Protein AF-A0A1Q8L8A5-F1 (afdb_monomer_lite)

Radius of gyration: 31.44 Å; chains: 1; bounding box: 70×56×113 Å

pLDDT: mean 70.6, std 26.81, range [24.94, 96.94]

Structure (mmCIF, N/CA/C/O backbone):
data_AF-A0A1Q8L8A5-F1
#
_entry.id   AF-A0A1Q8L8A5-F1
#
loop_
_atom_site.group_PDB
_atom_site.id
_atom_site.type_symbol
_atom_site.label_atom_id
_atom_site.label_alt_id
_atom_site.label_comp_id
_atom_site.label_asym_id
_atom_site.label_entity_id
_atom_site.label_seq_id
_atom_site.pdbx_PDB_ins_code
_atom_site.Cartn_x
_atom_site.Cartn_y
_atom_site.Cartn_z
_atom_site.occupancy
_atom_site.B_iso_or_equiv
_atom_site.auth_seq_id
_atom_site.auth_comp_id
_atom_site.auth_asym_id
_atom_site.auth_atom_id
_atom_site.pdbx_PDB_model_num
ATOM 1 N N . MET A 1 1 ? 9.555 -0.374 -0.805 1.00 81.19 1 MET A N 1
ATOM 2 C CA . MET A 1 1 ? 9.224 0.364 -2.048 1.00 81.19 1 MET A CA 1
ATOM 3 C C . MET A 1 1 ? 7.736 0.637 -2.065 1.00 81.19 1 MET A C 1
ATOM 5 O O . MET A 1 1 ? 6.995 -0.161 -1.514 1.00 81.19 1 MET A O 1
ATOM 9 N N . ILE A 1 2 ? 7.317 1.757 -2.652 1.00 84.69 2 ILE A N 1
ATOM 10 C CA . ILE A 1 2 ? 5.901 2.087 -2.844 1.00 84.69 2 ILE A CA 1
ATOM 11 C C . ILE A 1 2 ? 5.564 1.854 -4.319 1.00 84.69 2 ILE A C 1
ATOM 13 O O . ILE A 1 2 ? 6.326 2.269 -5.198 1.00 84.69 2 ILE A O 1
ATOM 17 N N . LEU A 1 3 ? 4.446 1.176 -4.574 1.00 87.56 3 LEU A N 1
ATOM 18 C CA . LEU A 1 3 ? 3.880 1.008 -5.910 1.00 87.56 3 LEU A CA 1
ATOM 19 C C . LEU A 1 3 ? 2.740 2.021 -6.099 1.00 87.56 3 LEU A C 1
ATOM 21 O O . LEU A 1 3 ? 1.869 2.100 -5.228 1.00 87.56 3 LEU A O 1
ATOM 25 N N . PRO A 1 4 ? 2.736 2.810 -7.191 1.00 90.06 4 PRO A N 1
ATOM 26 C CA . PRO A 1 4 ? 1.580 3.622 -7.560 1.00 90.06 4 PRO A CA 1
ATOM 27 C C . PRO A 1 4 ? 0.327 2.755 -7.708 1.00 90.06 4 PRO A C 1
ATOM 29 O O . PRO A 1 4 ? 0.417 1.605 -8.131 1.00 90.06 4 PRO A O 1
ATOM 32 N N . VAL A 1 5 ? -0.845 3.319 -7.407 1.00 87.31 5 VAL A N 1
ATOM 33 C CA . VAL A 1 5 ? -2.121 2.581 -7.447 1.00 87.31 5 VAL A CA 1
ATOM 34 C C . VAL A 1 5 ? -2.385 1.968 -8.824 1.00 87.31 5 VAL A C 1
ATOM 36 O O . VAL A 1 5 ? -2.799 0.818 -8.892 1.00 87.31 5 VAL A O 1
ATOM 39 N N . ALA A 1 6 ? -2.095 2.699 -9.906 1.00 88.50 6 ALA A N 1
ATOM 40 C CA . ALA A 1 6 ? -2.267 2.203 -11.273 1.00 88.50 6 ALA A CA 1
ATOM 41 C C . ALA A 1 6 ? -1.410 0.956 -11.553 1.00 88.50 6 ALA A C 1
ATOM 43 O O . ALA A 1 6 ? -1.926 -0.047 -12.025 1.00 88.50 6 ALA A O 1
ATOM 44 N N . VAL A 1 7 ? -0.129 0.987 -11.171 1.00 92.00 7 VAL A N 1
ATOM 45 C CA . VAL A 1 7 ? 0.788 -0.155 -11.322 1.00 92.00 7 VAL A CA 1
ATOM 46 C C . VAL A 1 7 ? 0.318 -1.341 -10.482 1.00 92.00 7 VAL A C 1
ATOM 48 O O . VAL A 1 7 ? 0.311 -2.466 -10.957 1.00 92.00 7 VAL A O 1
ATOM 51 N N . ALA A 1 8 ? -0.106 -1.101 -9.240 1.00 91.00 8 ALA A N 1
ATOM 52 C CA . ALA A 1 8 ? -0.605 -2.166 -8.375 1.00 91.00 8 ALA A CA 1
ATOM 53 C C . ALA A 1 8 ? -1.865 -2.848 -8.940 1.00 91.00 8 ALA A C 1
ATOM 55 O O . ALA A 1 8 ? -1.982 -4.065 -8.832 1.00 91.00 8 ALA A O 1
ATOM 56 N N . ARG A 1 9 ? -2.779 -2.082 -9.552 1.00 88.81 9 ARG A N 1
ATOM 57 C CA . ARG A 1 9 ? -3.959 -2.629 -10.241 1.00 88.81 9 ARG A CA 1
ATOM 58 C C . ARG A 1 9 ? -3.578 -3.428 -11.478 1.00 88.81 9 ARG A C 1
ATOM 60 O O . ARG A 1 9 ? -3.995 -4.570 -11.569 1.00 88.81 9 ARG A O 1
ATOM 67 N N . GLY A 1 10 ? -2.696 -2.893 -12.324 1.00 90.69 10 GLY A N 1
ATOM 68 C CA . GLY A 1 10 ? -2.198 -3.626 -13.488 1.00 90.69 10 GLY A CA 1
ATOM 69 C C . GLY A 1 10 ? -1.531 -4.952 -13.109 1.00 90.69 10 GLY A C 1
ATOM 70 O O . GLY A 1 10 ? -1.696 -5.942 -13.807 1.00 90.69 10 GLY A O 1
ATOM 71 N N . VAL A 1 11 ? -0.842 -5.023 -11.962 1.00 94.19 11 VAL A N 1
ATOM 72 C CA . VAL A 1 11 ? -0.298 -6.298 -11.455 1.00 94.19 11 VAL A CA 1
ATOM 73 C C . VAL A 1 11 ? -1.403 -7.265 -11.027 1.00 94.19 11 VAL A C 1
ATOM 75 O O . VAL A 1 11 ? -1.284 -8.461 -11.273 1.00 94.19 11 VAL A O 1
ATOM 78 N N . ALA A 1 12 ? -2.465 -6.771 -10.388 1.00 88.81 12 ALA A N 1
ATOM 79 C CA . ALA A 1 12 ? -3.613 -7.590 -9.996 1.00 88.81 12 ALA A CA 1
ATOM 80 C C . ALA A 1 12 ? -4.424 -8.093 -11.205 1.00 88.81 12 ALA A C 1
ATOM 82 O O . ALA A 1 12 ? -4.921 -9.215 -11.181 1.00 88.81 12 ALA A O 1
ATOM 83 N N . GLU A 1 13 ? -4.523 -7.281 -12.258 1.00 89.44 13 GLU A N 1
ATOM 84 C CA . GLU A 1 13 ? -5.197 -7.595 -13.525 1.00 89.44 13 GLU A CA 1
ATOM 85 C C . GLU A 1 13 ? -4.342 -8.499 -14.434 1.00 89.44 13 GLU A C 1
ATOM 87 O O . GLU A 1 13 ? -4.877 -9.191 -15.295 1.00 89.44 13 GLU A O 1
ATOM 92 N N . GLY A 1 14 ? -3.026 -8.552 -14.201 1.00 90.56 14 GLY A N 1
ATOM 93 C CA . GLY A 1 14 ? -2.068 -9.340 -14.984 1.00 90.56 14 GLY A CA 1
ATOM 94 C C . GLY A 1 14 ? -1.437 -8.584 -16.156 1.00 90.56 14 GLY A C 1
ATOM 95 O O . GLY A 1 14 ? -0.574 -9.132 -16.836 1.00 90.56 14 GLY A O 1
ATOM 96 N N . ASP A 1 15 ? -1.811 -7.321 -16.356 1.00 91.31 15 ASP A N 1
ATOM 97 C CA . ASP A 1 15 ? -1.282 -6.447 -17.407 1.00 91.31 15 ASP A CA 1
ATOM 98 C C . ASP A 1 15 ? 0.140 -5.943 -17.111 1.00 91.31 15 ASP A C 1
ATOM 100 O O . ASP A 1 15 ? 0.871 -5.542 -18.017 1.00 91.31 15 ASP A O 1
ATOM 104 N N . VAL A 1 16 ? 0.542 -5.942 -15.835 1.00 95.81 16 VAL A N 1
ATOM 105 C CA . VAL A 1 16 ? 1.863 -5.483 -15.387 1.00 95.81 16 VAL A CA 1
ATOM 106 C C . VAL A 1 16 ? 2.569 -6.583 -14.604 1.00 95.81 16 VAL A C 1
ATOM 108 O O . VAL A 1 16 ? 2.069 -7.055 -13.589 1.00 95.81 16 VAL A O 1
ATOM 111 N N . ASP A 1 17 ? 3.781 -6.945 -15.013 1.00 96.38 17 ASP A N 1
ATOM 112 C CA . ASP A 1 17 ? 4.582 -7.991 -14.361 1.00 96.38 17 ASP A CA 1
ATOM 113 C C . ASP A 1 17 ? 5.949 -7.489 -13.871 1.00 96.38 17 ASP A C 1
ATOM 115 O O . ASP A 1 17 ? 6.696 -8.226 -13.221 1.00 96.38 17 ASP A O 1
ATOM 119 N N . ARG A 1 18 ? 6.316 -6.237 -14.172 1.00 96.88 18 ARG A N 1
ATOM 120 C CA . ARG A 1 18 ? 7.625 -5.683 -13.813 1.00 96.88 18 ARG A CA 1
ATOM 121 C C . ARG A 1 18 ? 7.572 -4.202 -13.490 1.00 96.88 18 ARG A C 1
ATOM 123 O O . ARG A 1 18 ? 6.685 -3.475 -13.905 1.00 96.88 18 ARG A O 1
ATOM 130 N N . VAL A 1 19 ? 8.561 -3.723 -12.746 1.00 96.88 19 VAL A N 1
ATOM 131 C CA . VAL A 1 19 ? 8.814 -2.289 -12.565 1.00 96.88 19 VAL A CA 1
ATOM 132 C C . VAL A 1 19 ? 10.303 -2.002 -12.626 1.00 96.88 19 VAL A C 1
ATOM 134 O O . VAL A 1 19 ? 11.122 -2.823 -12.217 1.00 96.88 19 VAL A O 1
ATOM 137 N N . TYR A 1 20 ? 10.649 -0.798 -13.077 1.00 96.00 20 TYR A N 1
ATOM 138 C CA . TYR A 1 20 ? 12.031 -0.333 -13.131 1.00 96.00 20 TYR A CA 1
ATOM 139 C C . TYR A 1 20 ? 12.291 0.740 -12.075 1.00 96.00 20 TYR A C 1
ATOM 141 O O . TYR A 1 20 ? 11.482 1.658 -11.871 1.00 96.00 20 TYR A O 1
ATOM 149 N N . ARG A 1 21 ? 13.417 0.628 -11.368 1.00 95.06 21 ARG A N 1
ATOM 150 C CA . ARG A 1 21 ? 13.827 1.579 -10.325 1.00 95.06 21 ARG A CA 1
ATOM 151 C C . ARG A 1 21 ? 15.325 1.829 -10.377 1.00 95.06 21 ARG A C 1
ATOM 153 O O . ARG A 1 21 ? 16.098 0.894 -10.493 1.00 95.06 21 ARG A O 1
ATOM 160 N N . ARG A 1 22 ? 15.717 3.091 -10.231 1.00 95.69 22 ARG A N 1
ATOM 161 C CA . ARG A 1 22 ? 17.113 3.518 -10.138 1.00 95.69 22 ARG A CA 1
ATOM 162 C C . ARG A 1 22 ? 17.456 3.795 -8.682 1.00 95.69 22 ARG A C 1
ATOM 164 O O . ARG A 1 22 ? 16.831 4.675 -8.096 1.00 95.69 22 ARG A O 1
ATOM 171 N N . TRP A 1 23 ? 18.401 3.058 -8.103 1.00 94.50 23 TRP A N 1
ATOM 172 C CA . TRP A 1 23 ? 18.810 3.215 -6.701 1.00 94.50 23 TRP A CA 1
ATOM 173 C C . TRP A 1 23 ? 20.289 2.895 -6.524 1.00 94.50 23 TRP A C 1
ATOM 175 O O . TRP A 1 23 ? 20.754 1.906 -7.062 1.00 94.50 23 TRP A O 1
ATOM 185 N N . ALA A 1 24 ? 20.990 3.621 -5.650 1.00 91.50 24 ALA A N 1
ATOM 186 C CA . ALA A 1 24 ? 22.366 3.277 -5.275 1.00 91.50 24 ALA A CA 1
ATOM 187 C C . ALA A 1 24 ? 22.503 1.858 -4.675 1.00 91.50 24 ALA A C 1
ATOM 189 O O . ALA A 1 24 ? 23.521 1.200 -4.853 1.00 91.50 24 ALA A O 1
ATOM 190 N N . ARG A 1 25 ? 21.485 1.381 -3.939 1.00 88.06 25 ARG A N 1
ATOM 191 C CA . ARG A 1 25 ? 21.407 0.011 -3.395 1.00 88.06 25 ARG A CA 1
ATOM 192 C C . ARG A 1 25 ? 19.962 -0.485 -3.349 1.00 88.06 25 ARG A C 1
ATOM 194 O O . ARG A 1 25 ? 19.088 0.212 -2.824 1.00 88.06 25 ARG A O 1
ATOM 201 N N . SER A 1 26 ? 19.716 -1.713 -3.813 1.00 85.94 26 SER A N 1
ATOM 202 C CA . SER A 1 26 ? 18.428 -2.385 -3.602 1.00 85.94 26 SER A CA 1
ATOM 203 C C . SER A 1 26 ? 18.312 -2.883 -2.160 1.00 85.94 26 SER A C 1
ATOM 205 O O . SER A 1 26 ? 19.168 -3.607 -1.663 1.00 85.94 26 SER A O 1
ATOM 207 N N . ARG A 1 27 ? 17.225 -2.501 -1.480 1.00 86.25 27 ARG A N 1
ATOM 208 C CA . ARG A 1 27 ? 16.826 -3.048 -0.166 1.00 86.25 27 ARG A CA 1
ATOM 209 C C . ARG A 1 27 ? 15.714 -4.094 -0.286 1.00 86.25 27 ARG A C 1
ATOM 211 O O . ARG A 1 27 ? 15.068 -4.422 0.703 1.00 86.25 27 ARG A O 1
ATOM 218 N N . ILE A 1 28 ? 15.425 -4.535 -1.506 1.00 87.81 28 ILE A N 1
ATOM 219 C CA . ILE A 1 28 ? 14.322 -5.441 -1.816 1.00 87.81 28 ILE A CA 1
ATOM 220 C C . ILE A 1 28 ? 14.904 -6.795 -2.159 1.00 87.81 28 ILE A C 1
ATOM 222 O O . ILE A 1 28 ? 15.861 -6.882 -2.925 1.00 87.81 28 ILE A O 1
ATOM 226 N N . VAL A 1 29 ? 14.292 -7.828 -1.596 1.00 89.31 29 VAL A N 1
ATOM 227 C CA . VAL A 1 29 ? 14.706 -9.216 -1.765 1.00 89.31 29 VAL A CA 1
ATOM 228 C C . VAL A 1 29 ? 13.614 -9.952 -2.534 1.00 89.31 29 VAL A C 1
AT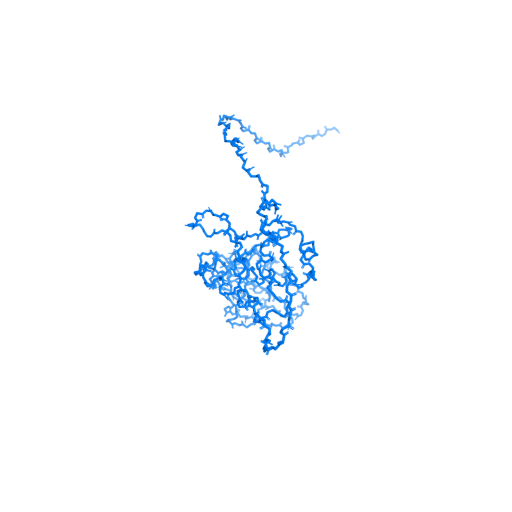OM 230 O O . VAL A 1 29 ? 12.422 -9.708 -2.313 1.00 89.31 29 VAL A O 1
ATOM 233 N N . ALA A 1 30 ? 14.012 -10.838 -3.443 1.00 92.62 30 ALA A N 1
ATOM 234 C CA . ALA A 1 30 ? 13.088 -11.777 -4.069 1.00 92.62 30 ALA A CA 1
ATOM 235 C C . ALA A 1 30 ? 12.380 -12.632 -2.998 1.00 92.62 30 ALA A C 1
ATOM 237 O O . ALA A 1 30 ? 12.948 -12.931 -1.951 1.00 92.62 30 ALA A O 1
ATOM 238 N N . GLY A 1 31 ? 11.115 -12.967 -3.231 1.00 89.81 31 GLY A N 1
ATOM 239 C CA . GLY A 1 31 ? 10.224 -13.620 -2.270 1.00 89.81 31 GLY A CA 1
ATOM 240 C C . GLY A 1 31 ? 9.588 -12.677 -1.241 1.00 89.81 31 GLY A C 1
ATOM 241 O O . GLY A 1 31 ? 8.725 -13.101 -0.476 1.00 89.81 31 GLY A O 1
ATOM 242 N N . SER A 1 32 ? 9.965 -11.393 -1.200 1.00 91.38 32 SER A N 1
ATOM 243 C CA . SER A 1 32 ? 9.301 -10.429 -0.313 1.00 91.38 32 SER A CA 1
ATOM 244 C C . SER A 1 32 ? 7.932 -10.002 -0.849 1.00 91.38 32 SER A C 1
ATOM 246 O O . SER A 1 32 ? 7.726 -9.877 -2.055 1.00 91.38 32 SER A O 1
ATOM 248 N N . THR A 1 33 ? 6.992 -9.724 0.057 1.00 91.62 33 THR A N 1
ATOM 249 C CA . THR A 1 33 ? 5.637 -9.270 -0.290 1.00 91.62 33 THR A CA 1
ATOM 250 C C . THR A 1 33 ? 5.419 -7.802 0.066 1.00 91.62 33 THR A C 1
ATOM 252 O O . THR A 1 33 ? 5.795 -7.352 1.152 1.00 91.62 33 THR A O 1
ATOM 255 N N . LEU A 1 34 ? 4.737 -7.066 -0.808 1.00 89.69 34 LEU A N 1
ATOM 256 C CA . LEU A 1 34 ? 4.278 -5.700 -0.594 1.00 89.69 34 LEU A CA 1
ATOM 257 C C . LEU A 1 34 ? 2.756 -5.672 -0.515 1.00 89.69 34 LEU A C 1
ATOM 259 O O . LEU A 1 34 ? 2.059 -6.197 -1.379 1.00 89.69 34 LEU A O 1
ATOM 263 N N . ARG A 1 35 ? 2.235 -4.987 0.500 1.00 88.44 35 ARG A N 1
ATOM 264 C CA . ARG A 1 35 ? 0.808 -4.667 0.578 1.00 88.44 35 ARG A CA 1
ATOM 265 C C . ARG A 1 35 ? 0.537 -3.397 -0.217 1.00 88.44 35 ARG A C 1
ATOM 267 O O . ARG A 1 35 ? 1.216 -2.388 -0.017 1.00 88.44 35 ARG A O 1
ATOM 274 N N . THR A 1 36 ? -0.451 -3.449 -1.098 1.00 88.06 36 THR A N 1
ATOM 275 C CA . THR A 1 36 ? -0.838 -2.348 -1.985 1.00 88.06 36 THR A CA 1
ATOM 276 C C . THR A 1 36 ? -2.335 -2.068 -1.869 1.00 88.06 36 THR A C 1
ATOM 278 O O . THR A 1 36 ? -3.065 -2.807 -1.216 1.00 88.06 36 THR A O 1
ATOM 281 N N . ALA A 1 37 ? -2.808 -1.001 -2.514 1.00 81.00 37 ALA A N 1
ATOM 282 C CA . ALA A 1 37 ? -4.238 -0.704 -2.581 1.00 81.00 37 ALA A CA 1
ATOM 283 C C . ALA A 1 37 ? -5.045 -1.716 -3.420 1.00 81.00 37 ALA A C 1
ATOM 285 O O . ALA A 1 37 ? -6.266 -1.690 -3.343 1.00 81.00 37 ALA A O 1
ATOM 286 N N . ALA A 1 38 ? -4.382 -2.559 -4.220 1.00 83.75 38 ALA A N 1
ATOM 287 C CA . ALA A 1 38 ? -5.009 -3.561 -5.085 1.00 83.75 38 ALA A CA 1
ATOM 288 C C . ALA A 1 38 ? -4.826 -5.001 -4.569 1.00 83.75 38 ALA A C 1
ATOM 290 O O . ALA A 1 38 ? -5.176 -5.946 -5.261 1.00 83.75 38 ALA A O 1
ATOM 291 N N . GLY A 1 39 ? -4.239 -5.178 -3.380 1.00 87.88 39 GLY A N 1
ATOM 292 C CA . GLY A 1 39 ? -3.945 -6.489 -2.805 1.00 87.88 39 GLY A CA 1
ATOM 293 C C . GLY A 1 39 ? -2.477 -6.688 -2.447 1.00 87.88 39 GLY A C 1
ATOM 294 O O . GLY A 1 39 ? -1.716 -5.725 -2.275 1.00 87.88 39 GLY A O 1
ATOM 295 N N . VAL A 1 40 ? -2.077 -7.949 -2.301 1.00 92.12 40 VAL A N 1
ATOM 296 C CA . VAL A 1 40 ? -0.698 -8.342 -2.006 1.00 92.12 40 VAL A CA 1
ATOM 297 C C . VAL A 1 40 ? 0.039 -8.615 -3.311 1.00 92.12 40 VAL A C 1
ATOM 299 O O . VAL A 1 40 ? -0.403 -9.394 -4.149 1.00 92.12 40 VAL A O 1
ATOM 302 N N . VAL A 1 41 ? 1.197 -7.983 -3.467 1.00 93.50 41 VAL A N 1
ATOM 303 C CA . VAL A 1 41 ? 2.103 -8.187 -4.599 1.00 93.50 41 VAL A CA 1
ATOM 304 C C . VAL A 1 41 ? 3.386 -8.815 -4.083 1.00 93.50 41 VAL A C 1
ATOM 306 O O . VAL A 1 41 ? 3.975 -8.322 -3.124 1.00 93.50 41 VAL A O 1
ATOM 309 N N . GLU A 1 42 ? 3.849 -9.882 -4.715 1.00 94.25 42 GLU A N 1
ATOM 310 C CA . GLU A 1 42 ? 5.127 -10.514 -4.403 1.00 94.25 42 GLU A CA 1
ATOM 311 C C . GLU A 1 42 ? 6.206 -10.080 -5.392 1.00 94.25 42 GLU A C 1
ATOM 313 O O . GLU A 1 42 ? 5.967 -9.975 -6.595 1.00 94.25 42 GLU A O 1
ATOM 318 N N . VAL A 1 43 ? 7.411 -9.852 -4.875 1.00 96.31 43 VAL A N 1
ATOM 319 C CA . VAL A 1 43 ? 8.614 -9.638 -5.676 1.00 96.31 43 VAL A CA 1
ATOM 320 C C . VAL A 1 43 ? 9.193 -10.986 -6.059 1.00 96.31 43 VAL A C 1
ATOM 322 O O . VAL A 1 43 ? 9.733 -11.690 -5.214 1.00 96.31 43 VAL A O 1
ATOM 325 N N . VAL A 1 44 ? 9.132 -11.329 -7.337 1.00 95.62 44 VAL A N 1
ATOM 326 C CA . VAL A 1 44 ? 9.626 -12.612 -7.853 1.00 95.62 44 VAL A CA 1
ATOM 327 C C . VAL A 1 44 ? 11.129 -12.563 -8.110 1.00 95.62 44 VAL A C 1
ATOM 329 O O . VAL A 1 44 ? 11.836 -13.530 -7.848 1.00 95.62 44 VAL A O 1
ATOM 332 N N . ALA A 1 45 ? 11.632 -11.437 -8.616 1.00 94.62 45 ALA A N 1
ATOM 333 C CA . ALA A 1 45 ? 13.049 -11.264 -8.913 1.00 94.62 45 ALA A CA 1
ATOM 334 C C . ALA A 1 45 ? 13.449 -9.790 -8.866 1.00 94.62 45 ALA A C 1
ATOM 336 O O . ALA A 1 45 ? 12.624 -8.904 -9.099 1.00 94.62 45 ALA A O 1
ATOM 337 N N . VAL A 1 46 ? 14.728 -9.545 -8.594 1.00 96.00 46 VAL A N 1
ATOM 338 C CA . VAL A 1 46 ? 15.355 -8.224 -8.654 1.00 96.00 46 VAL A CA 1
ATOM 339 C C . VAL A 1 46 ? 16.676 -8.386 -9.390 1.00 96.00 46 VAL A C 1
ATOM 341 O O . VAL A 1 46 ? 17.547 -9.113 -8.923 1.00 96.00 46 VAL A O 1
ATOM 344 N N . GLU A 1 47 ? 16.809 -7.732 -10.536 1.00 95.50 47 GLU A N 1
ATOM 345 C CA . GLU A 1 47 ? 17.962 -7.869 -11.429 1.00 95.50 47 GLU A CA 1
ATOM 346 C C . GLU A 1 47 ? 18.451 -6.482 -11.825 1.00 95.50 47 GLU A C 1
ATOM 348 O O . GLU A 1 47 ? 17.642 -5.616 -12.151 1.00 95.50 47 GLU A O 1
ATOM 353 N N . GLU A 1 48 ? 19.760 -6.257 -11.798 1.00 95.75 48 GLU A N 1
ATOM 354 C CA . GLU A 1 48 ? 20.344 -5.048 -12.374 1.00 95.75 48 GLU A CA 1
ATOM 355 C C . GLU A 1 48 ? 20.323 -5.147 -13.903 1.00 95.75 48 GLU A C 1
ATOM 357 O O . GLU A 1 48 ? 20.617 -6.200 -14.468 1.00 95.75 48 GLU A O 1
ATOM 362 N N . VAL A 1 49 ? 19.928 -4.067 -14.573 1.00 96.19 49 VAL A N 1
ATOM 363 C CA . VAL A 1 49 ? 19.776 -4.007 -16.028 1.00 96.19 49 VAL A CA 1
ATOM 364 C C . VAL A 1 49 ? 20.323 -2.696 -16.573 1.00 96.19 49 VAL A C 1
ATOM 366 O O . VAL A 1 49 ? 20.239 -1.652 -15.924 1.00 96.19 49 VAL A O 1
ATOM 369 N N . ASP A 1 50 ? 20.817 -2.739 -17.808 1.00 94.75 50 ASP A N 1
ATOM 370 C CA . ASP A 1 50 ? 21.164 -1.534 -18.553 1.00 94.75 50 ASP A CA 1
ATOM 371 C C . ASP A 1 50 ? 19.880 -0.773 -18.955 1.00 94.75 50 ASP A C 1
ATOM 373 O O . ASP A 1 50 ? 19.025 -1.329 -19.655 1.00 94.75 50 ASP A O 1
ATOM 377 N N . PRO A 1 51 ? 19.720 0.507 -18.563 1.00 93.38 51 PRO A N 1
ATOM 378 C CA . PRO A 1 51 ? 18.618 1.359 -19.012 1.00 93.38 51 PRO A CA 1
ATOM 379 C C . PRO A 1 51 ? 18.436 1.434 -20.532 1.00 93.38 51 PRO A C 1
ATOM 381 O O . PRO A 1 51 ? 17.313 1.642 -21.005 1.00 93.38 51 PRO A O 1
ATOM 384 N N . ALA A 1 52 ? 19.520 1.318 -21.303 1.00 93.38 52 ALA A N 1
ATOM 385 C CA . ALA A 1 52 ? 19.476 1.362 -22.760 1.00 93.38 52 ALA A CA 1
ATOM 386 C C . ALA A 1 52 ? 18.821 0.105 -23.353 1.00 93.38 52 ALA A C 1
ATOM 388 O O . ALA A 1 52 ? 18.144 0.204 -24.372 1.00 93.38 52 ALA A O 1
ATOM 389 N N . ALA A 1 53 ? 18.924 -1.038 -22.671 1.00 94.12 53 ALA A N 1
ATOM 390 C CA . ALA A 1 53 ? 18.363 -2.312 -23.116 1.00 94.12 53 ALA A CA 1
ATOM 391 C C . ALA A 1 53 ? 16.847 -2.454 -22.873 1.00 94.12 53 ALA A C 1
ATOM 393 O O . ALA A 1 53 ? 16.244 -3.407 -23.356 1.00 94.12 53 ALA A O 1
ATOM 394 N N . ILE A 1 54 ? 16.219 -1.528 -22.135 1.00 95.81 54 ILE A N 1
ATOM 395 C CA . ILE A 1 54 ? 14.766 -1.540 -21.903 1.00 95.81 54 ILE A CA 1
ATOM 396 C C . ILE A 1 54 ? 14.040 -1.300 -23.230 1.00 95.81 54 ILE A C 1
ATOM 398 O O . ILE A 1 54 ? 14.236 -0.266 -23.872 1.00 95.81 54 ILE A O 1
ATOM 402 N N . THR A 1 55 ? 13.191 -2.246 -23.619 1.00 96.56 55 THR A N 1
ATOM 403 C CA . THR A 1 55 ? 12.387 -2.178 -24.847 1.00 96.56 5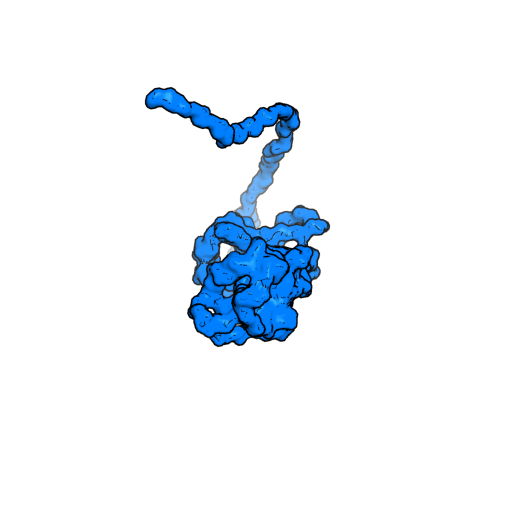5 THR A CA 1
ATOM 404 C C . THR A 1 55 ? 11.019 -1.526 -24.611 1.00 96.56 55 THR A C 1
ATOM 406 O O . THR A 1 55 ? 10.599 -1.306 -23.473 1.00 96.56 55 THR A O 1
ATOM 409 N N . ASP A 1 56 ? 10.286 -1.210 -25.681 1.00 94.94 56 ASP A N 1
ATOM 410 C CA . ASP A 1 56 ? 8.897 -0.747 -25.548 1.00 94.94 56 ASP A CA 1
ATOM 411 C C . ASP A 1 56 ? 7.962 -1.861 -25.051 1.00 94.94 56 ASP A C 1
ATOM 413 O O . ASP A 1 56 ? 6.997 -1.579 -24.344 1.00 94.94 56 ASP A O 1
ATOM 417 N N . ASP A 1 57 ? 8.273 -3.127 -25.341 1.00 94.38 57 ASP A N 1
ATOM 418 C CA . ASP A 1 57 ? 7.557 -4.276 -24.773 1.00 94.38 57 ASP A CA 1
ATOM 419 C C . ASP A 1 57 ? 7.764 -4.380 -23.263 1.00 94.38 57 ASP A C 1
ATOM 421 O O . ASP A 1 57 ? 6.805 -4.550 -22.510 1.00 94.38 57 ASP A O 1
ATOM 425 N N . ASP A 1 58 ? 9.000 -4.188 -22.805 1.00 94.38 58 ASP A N 1
ATOM 426 C CA . ASP A 1 58 ? 9.314 -4.090 -21.381 1.00 94.38 58 ASP A CA 1
ATOM 427 C C . ASP A 1 58 ? 8.580 -2.931 -20.703 1.00 94.38 58 ASP A C 1
ATOM 429 O O . ASP A 1 58 ? 8.129 -3.061 -19.563 1.00 94.38 58 ASP A O 1
ATOM 433 N N . ALA A 1 59 ? 8.470 -1.791 -21.390 1.00 94.44 59 ALA A N 1
ATOM 434 C CA . ALA A 1 59 ? 7.740 -0.642 -20.881 1.00 94.44 59 ALA A CA 1
ATOM 435 C C . ALA A 1 59 ? 6.248 -0.952 -20.740 1.00 94.44 59 ALA A C 1
ATOM 437 O O . ALA A 1 59 ? 5.684 -0.685 -19.679 1.00 94.44 59 ALA A O 1
ATOM 438 N N . ARG A 1 60 ? 5.638 -1.588 -21.749 1.00 93.69 60 ARG A N 1
ATOM 439 C CA . ARG A 1 60 ? 4.237 -2.029 -21.699 1.00 93.69 60 ARG A CA 1
ATOM 440 C C . 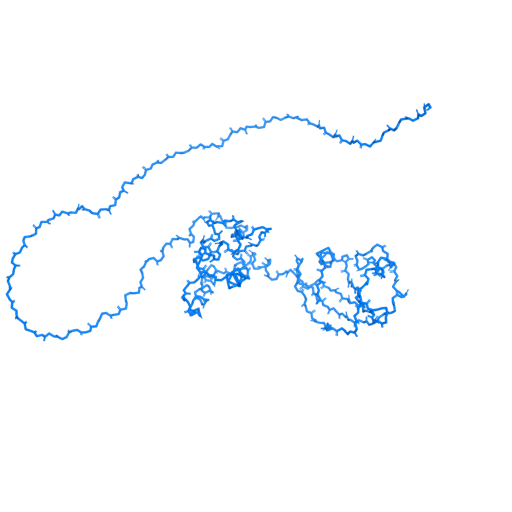ARG A 1 60 ? 3.992 -2.992 -20.545 1.00 93.69 60 ARG A C 1
ATOM 442 O O . ARG A 1 60 ? 3.093 -2.753 -19.745 1.00 93.69 60 ARG A O 1
ATOM 449 N N . ALA A 1 61 ? 4.857 -3.992 -20.387 1.00 92.62 61 ALA A N 1
ATOM 450 C CA . ALA A 1 61 ? 4.815 -4.937 -19.272 1.00 92.62 61 ALA A CA 1
ATOM 451 C C . ALA A 1 61 ? 5.073 -4.278 -17.897 1.00 92.62 61 ALA A C 1
ATOM 453 O O . ALA A 1 61 ? 4.805 -4.874 -16.854 1.00 92.62 61 ALA A O 1
ATOM 454 N N . ALA A 1 62 ? 5.580 -3.038 -17.879 1.00 93.69 62 ALA A N 1
ATOM 455 C CA . ALA A 1 62 ? 5.730 -2.207 -16.688 1.00 93.69 62 ALA A CA 1
ATOM 456 C C . ALA A 1 62 ? 4.598 -1.183 -16.474 1.00 93.69 62 ALA A C 1
ATOM 458 O O . ALA A 1 62 ? 4.661 -0.390 -15.528 1.00 93.69 62 ALA A O 1
ATOM 459 N N . GLY A 1 63 ? 3.575 -1.182 -17.335 1.00 92.94 63 GLY A N 1
ATOM 460 C CA . GLY A 1 63 ? 2.465 -0.228 -17.301 1.00 92.94 63 GLY A CA 1
ATOM 461 C C . GLY A 1 63 ? 2.800 1.149 -17.886 1.00 92.94 63 GLY A C 1
ATOM 462 O O . GLY A 1 63 ? 2.110 2.124 -17.592 1.00 92.94 63 GLY A O 1
ATOM 463 N N . GLU A 1 64 ? 3.859 1.251 -18.690 1.00 92.75 64 GLU A N 1
ATOM 464 C CA . GLU A 1 64 ? 4.292 2.468 -19.380 1.00 92.75 64 GLU A CA 1
ATOM 465 C C . GLU A 1 64 ? 4.133 2.347 -20.901 1.00 92.75 64 GLU A C 1
ATOM 467 O O . GLU A 1 64 ? 4.143 1.265 -21.476 1.00 92.75 64 GLU A O 1
ATOM 472 N N . GLN A 1 65 ? 3.999 3.487 -21.582 1.00 91.25 65 GLN A N 1
ATOM 473 C CA . GLN A 1 65 ? 3.728 3.496 -23.029 1.00 91.25 65 GLN A CA 1
ATOM 474 C C . GLN A 1 65 ? 4.981 3.263 -23.887 1.00 91.25 65 GLN A C 1
ATOM 476 O O . GLN A 1 65 ? 4.852 2.865 -25.040 1.00 91.25 65 GLN A O 1
ATOM 481 N N . SER A 1 66 ? 6.174 3.567 -23.360 1.00 94.81 66 SER A N 1
ATOM 482 C CA . SER A 1 66 ? 7.442 3.412 -24.084 1.00 94.81 66 SER A CA 1
ATOM 483 C C . SER A 1 66 ? 8.658 3.378 -23.158 1.00 94.81 66 SER A C 1
ATOM 485 O O . SER A 1 66 ? 8.628 3.910 -22.040 1.00 94.81 66 SER A O 1
ATOM 487 N N . ALA A 1 67 ? 9.760 2.806 -23.643 1.00 95.19 67 ALA A N 1
ATOM 488 C CA . ALA A 1 67 ? 11.033 2.724 -22.929 1.00 95.19 67 ALA A CA 1
ATOM 489 C C . ALA A 1 67 ? 11.552 4.109 -22.524 1.00 95.19 67 ALA A C 1
ATOM 491 O O . ALA A 1 67 ? 12.066 4.312 -21.422 1.00 95.19 67 ALA A O 1
ATOM 492 N N . ASP A 1 68 ? 11.353 5.108 -23.380 1.00 95.06 68 ASP A N 1
ATOM 493 C CA . ASP A 1 68 ? 11.750 6.479 -23.083 1.00 95.06 68 ASP A CA 1
ATOM 494 C C . ASP A 1 68 ? 10.975 7.094 -21.916 1.00 95.06 68 ASP A C 1
ATOM 496 O O . ASP A 1 68 ? 11.530 7.905 -21.168 1.00 95.06 68 ASP A O 1
ATOM 500 N N . ARG A 1 69 ? 9.697 6.737 -21.733 1.00 95.00 69 ARG A N 1
ATOM 501 C CA . ARG A 1 69 ? 8.943 7.171 -20.549 1.00 95.00 69 ARG A CA 1
ATOM 502 C C . ARG A 1 69 ? 9.507 6.542 -19.284 1.00 95.00 69 ARG A C 1
ATOM 504 O O . ARG A 1 69 ? 9.723 7.266 -18.313 1.00 95.00 69 ARG A O 1
ATOM 511 N N . VAL A 1 70 ? 9.846 5.252 -19.326 1.00 94.25 70 VAL A N 1
ATOM 512 C CA . VAL A 1 70 ? 10.511 4.557 -18.212 1.00 94.25 70 VAL A CA 1
ATOM 513 C C . VAL A 1 70 ? 11.819 5.264 -17.839 1.00 94.25 70 VAL A C 1
ATOM 515 O O . VAL A 1 70 ? 12.028 5.605 -16.673 1.00 94.25 70 VAL A O 1
ATOM 518 N N . ARG A 1 71 ? 12.669 5.572 -18.828 1.00 94.38 71 ARG A N 1
ATOM 519 C CA . ARG A 1 71 ? 13.955 6.260 -18.614 1.00 94.38 71 ARG A CA 1
ATOM 520 C C . ARG A 1 71 ? 13.782 7.653 -18.006 1.00 94.38 71 ARG A C 1
ATOM 522 O O . ARG A 1 71 ? 14.495 8.004 -17.067 1.00 94.38 71 ARG A O 1
ATOM 529 N N . ARG A 1 72 ? 12.803 8.430 -18.486 1.00 94.38 72 ARG A N 1
ATOM 530 C CA . ARG A 1 72 ? 12.460 9.762 -17.945 1.00 94.38 72 ARG A CA 1
ATOM 531 C C . ARG A 1 72 ? 11.849 9.706 -16.538 1.00 94.38 72 ARG A C 1
ATOM 533 O O . ARG A 1 72 ? 11.948 10.669 -15.772 1.00 94.38 72 ARG A O 1
ATOM 540 N N . ALA A 1 73 ? 11.216 8.593 -16.176 1.00 90.88 73 ALA A N 1
ATOM 541 C CA . ALA A 1 73 ? 10.619 8.393 -14.859 1.00 90.88 73 ALA A CA 1
ATOM 542 C C . ALA A 1 73 ? 11.649 8.045 -13.770 1.00 90.88 73 ALA A C 1
ATOM 544 O O . ALA A 1 73 ? 11.321 8.120 -12.582 1.00 90.88 73 ALA A O 1
ATOM 545 N N . PHE A 1 74 ? 12.895 7.711 -14.129 1.00 94.12 74 PHE A N 1
ATOM 546 C CA . PHE A 1 74 ? 13.934 7.436 -13.140 1.00 94.12 74 PHE A CA 1
ATOM 547 C C . PHE A 1 74 ? 14.202 8.633 -12.224 1.00 94.12 74 PHE A C 1
ATOM 549 O O . PHE A 1 74 ? 14.086 9.803 -12.595 1.00 94.12 74 PHE A O 1
ATOM 556 N N . ARG A 1 75 ? 14.528 8.313 -10.974 1.00 90.62 75 ARG A N 1
ATOM 557 C CA . ARG A 1 75 ? 14.893 9.252 -9.911 1.00 90.62 75 ARG A CA 1
ATOM 558 C C . ARG A 1 75 ? 16.173 8.724 -9.268 1.00 90.62 75 ARG A C 1
ATOM 560 O O . ARG A 1 75 ? 16.285 7.513 -9.115 1.00 90.62 75 ARG A O 1
ATOM 567 N N . GLY A 1 76 ? 17.102 9.600 -8.901 1.00 89.69 76 GLY A N 1
ATOM 568 C CA . GLY A 1 76 ? 18.433 9.219 -8.406 1.00 89.69 76 GLY A CA 1
ATOM 569 C C . GLY A 1 76 ? 19.555 9.731 -9.309 1.00 89.69 76 GLY A C 1
ATOM 570 O O . GLY A 1 76 ? 19.286 10.416 -10.299 1.00 89.69 76 GLY A O 1
ATOM 571 N N . ALA A 1 77 ? 20.803 9.423 -8.959 1.00 91.25 77 ALA A N 1
ATOM 572 C CA . ALA A 1 77 ? 21.960 9.875 -9.722 1.00 91.25 77 ALA A CA 1
ATOM 573 C C . ALA A 1 77 ? 22.093 9.086 -11.040 1.00 91.25 77 ALA A C 1
ATOM 575 O O . ALA A 1 77 ? 21.819 7.885 -11.058 1.00 91.25 77 ALA A O 1
ATOM 576 N N . PRO A 1 78 ? 22.559 9.697 -12.146 1.00 89.12 78 PRO A N 1
ATOM 577 C CA . PRO A 1 78 ? 22.788 8.987 -13.410 1.00 89.12 78 PRO A CA 1
ATOM 578 C C . PRO A 1 78 ? 23.751 7.794 -13.306 1.00 89.12 78 PRO A C 1
ATOM 580 O O . PRO A 1 78 ? 23.657 6.870 -14.111 1.00 89.12 78 PRO A O 1
ATOM 583 N N . SER A 1 79 ? 24.633 7.797 -12.304 1.00 91.31 79 SER A N 1
ATOM 584 C CA . SER A 1 79 ? 25.554 6.703 -11.983 1.00 91.31 79 SER A CA 1
ATOM 585 C C . SER A 1 79 ? 24.920 5.560 -11.186 1.00 91.31 79 SER A C 1
ATOM 587 O O . SER A 1 79 ? 25.530 4.504 -11.071 1.00 91.31 79 SER A O 1
ATOM 589 N N . ASP A 1 80 ? 23.736 5.760 -10.598 1.00 95.06 80 ASP A N 1
ATOM 590 C CA . ASP A 1 80 ? 23.074 4.718 -9.811 1.00 95.06 80 ASP A CA 1
ATOM 591 C C . ASP A 1 80 ? 22.570 3.589 -10.723 1.00 95.06 80 ASP A C 1
ATOM 593 O O . ASP A 1 80 ? 21.982 3.886 -11.775 1.00 95.06 80 ASP A O 1
ATOM 597 N N . PRO A 1 81 ? 22.710 2.318 -10.306 1.00 95.56 81 PRO A N 1
ATOM 598 C CA . PRO A 1 81 ? 22.229 1.185 -11.079 1.00 95.56 81 PRO A CA 1
ATOM 599 C C . PRO A 1 81 ? 20.703 1.186 -11.202 1.00 95.56 81 PRO A C 1
ATOM 601 O O . PRO A 1 81 ? 19.966 1.719 -10.357 1.00 95.56 81 PRO A O 1
ATOM 604 N N . VAL A 1 82 ? 20.220 0.575 -12.284 1.00 96.62 82 VAL A N 1
ATOM 605 C CA . VAL A 1 82 ? 18.793 0.388 -12.552 1.00 96.62 82 VAL A CA 1
ATOM 606 C C . VAL A 1 82 ? 18.432 -1.070 -12.361 1.00 96.62 82 VAL A C 1
ATOM 608 O O . VAL A 1 82 ? 19.056 -1.961 -12.916 1.00 96.62 82 VAL A O 1
ATOM 611 N N . PHE A 1 83 ? 17.386 -1.304 -11.581 1.00 96.38 83 PHE A N 1
ATOM 612 C CA . PHE A 1 83 ? 16.874 -2.625 -11.275 1.00 96.38 83 PHE A CA 1
ATOM 613 C C . PHE A 1 83 ? 15.557 -2.869 -12.003 1.00 96.38 83 PHE A C 1
ATOM 615 O O . PHE A 1 83 ? 14.624 -2.065 -11.891 1.00 96.38 83 PHE A O 1
ATOM 622 N N . ARG A 1 84 ? 15.471 -4.009 -12.690 1.00 96.75 84 ARG A N 1
ATOM 623 C CA . ARG A 1 84 ? 14.228 -4.648 -13.117 1.00 96.75 84 ARG A CA 1
ATOM 624 C C . ARG A 1 84 ? 13.714 -5.506 -11.970 1.00 96.75 84 ARG A C 1
ATOM 626 O O . ARG A 1 84 ? 14.390 -6.419 -11.502 1.00 96.75 84 ARG A O 1
ATOM 633 N N . ILE A 1 85 ? 12.506 -5.212 -11.517 1.00 96.94 85 ILE A N 1
ATOM 634 C CA . ILE A 1 85 ? 11.860 -5.912 -10.411 1.00 96.94 85 ILE A CA 1
ATOM 635 C C . ILE A 1 85 ? 10.651 -6.635 -10.983 1.00 96.94 85 ILE A C 1
ATOM 637 O O . ILE A 1 85 ? 9.701 -5.975 -11.394 1.00 96.94 85 ILE A O 1
ATOM 641 N N . ARG A 1 86 ? 10.684 -7.970 -11.011 1.00 96.88 86 ARG A N 1
ATOM 642 C CA . ARG A 1 86 ? 9.535 -8.782 -11.432 1.00 96.88 86 ARG A CA 1
ATOM 643 C C . ARG A 1 86 ? 8.555 -8.931 -10.281 1.00 96.88 86 ARG A C 1
ATOM 645 O O . ARG A 1 86 ? 8.958 -9.189 -9.145 1.00 96.88 86 ARG A O 1
ATOM 652 N N . LEU A 1 87 ? 7.280 -8.770 -10.587 1.00 96.44 87 LEU A N 1
ATOM 653 C CA . LEU A 1 87 ? 6.167 -8.752 -9.660 1.00 96.44 87 LEU A CA 1
ATOM 654 C C . LEU A 1 87 ? 5.150 -9.811 -10.075 1.00 96.44 87 LEU A C 1
ATOM 656 O O . LEU A 1 87 ? 4.965 -10.080 -11.257 1.00 96.44 87 LEU A O 1
ATOM 660 N N . ARG A 1 88 ? 4.462 -10.384 -9.096 1.00 94.19 88 ARG A N 1
ATOM 661 C CA . ARG A 1 88 ? 3.250 -11.167 -9.336 1.00 94.19 88 ARG A CA 1
ATOM 662 C C . ARG A 1 88 ? 2.195 -10.809 -8.313 1.00 94.19 88 ARG A C 1
ATOM 664 O O . ARG A 1 88 ? 2.522 -10.483 -7.168 1.00 94.19 88 ARG A O 1
ATOM 671 N N . PHE A 1 89 ? 0.935 -10.901 -8.708 1.00 93.25 89 PHE A N 1
ATOM 672 C CA . PHE A 1 89 ? -0.152 -10.835 -7.751 1.00 93.25 89 PHE A CA 1
ATOM 673 C C . PHE A 1 89 ? -0.112 -12.071 -6.848 1.00 93.25 89 PHE A C 1
ATOM 675 O O . PHE A 1 89 ? -0.076 -13.202 -7.327 1.00 93.25 89 PHE A O 1
ATOM 682 N N . ALA A 1 90 ? -0.064 -11.847 -5.538 1.00 88.81 90 ALA A N 1
ATOM 683 C CA . ALA A 1 90 ? 0.023 -12.897 -4.524 1.00 88.81 90 ALA A CA 1
ATOM 684 C C . ALA A 1 90 ? -1.315 -13.127 -3.801 1.00 88.81 90 ALA A C 1
ATOM 686 O O . ALA A 1 90 ? -1.379 -13.923 -2.866 1.00 88.81 90 ALA A O 1
ATOM 687 N N . GLY A 1 91 ? -2.373 -12.432 -4.226 1.00 84.38 91 GLY A N 1
ATOM 688 C CA . GLY A 1 91 ? -3.722 -12.552 -3.686 1.00 84.38 91 GLY A CA 1
ATOM 689 C C . GLY A 1 91 ? -4.306 -11.214 -3.250 1.00 84.38 91 GLY A C 1
ATOM 690 O O . GLY A 1 91 ? -3.606 -10.204 -3.114 1.00 84.38 91 GLY A O 1
ATOM 691 N N . THR A 1 92 ? -5.617 -11.215 -3.020 1.00 76.31 92 THR A N 1
ATOM 692 C CA . THR A 1 92 ? -6.338 -10.079 -2.438 1.00 76.31 92 THR A CA 1
ATOM 693 C C . THR A 1 92 ? -5.714 -9.693 -1.099 1.00 76.31 92 THR A C 1
ATOM 695 O O . THR A 1 92 ? -5.140 -10.532 -0.398 1.00 76.31 92 THR A O 1
ATOM 698 N N . ASP A 1 93 ? -5.774 -8.406 -0.737 1.00 62.56 93 ASP A N 1
ATOM 699 C CA . ASP A 1 93 ? -5.322 -7.980 0.594 1.00 62.56 93 ASP A CA 1
ATOM 700 C C . ASP A 1 93 ? -6.113 -8.827 1.602 1.00 62.56 93 ASP A C 1
ATOM 702 O O . ASP A 1 93 ? -7.342 -8.867 1.494 1.00 62.56 93 ASP A O 1
ATOM 706 N N . PRO A 1 94 ? -5.469 -9.486 2.584 1.00 53.69 94 PRO A N 1
ATOM 707 C CA . PRO A 1 94 ? -6.173 -10.175 3.657 1.00 53.69 94 PRO A CA 1
ATOM 708 C C . PRO A 1 94 ? -7.292 -9.334 4.284 1.00 53.69 94 PRO A C 1
ATOM 710 O O . PRO A 1 94 ? -8.214 -9.898 4.849 1.00 53.69 94 PRO A O 1
ATOM 713 N N . ARG A 1 95 ? -7.257 -7.998 4.155 1.00 55.66 95 ARG A N 1
ATOM 714 C CA . ARG A 1 95 ? -8.340 -7.074 4.531 1.00 55.66 95 ARG A CA 1
ATOM 715 C C . ARG A 1 95 ? -9.635 -7.189 3.722 1.00 55.66 95 ARG A C 1
ATOM 717 O O . ARG A 1 95 ? -10.685 -6.917 4.288 1.00 55.66 95 ARG A O 1
ATOM 724 N N . GLU A 1 96 ? -9.594 -7.514 2.433 1.00 46.81 96 GLU A N 1
ATOM 725 C CA . GLU A 1 96 ? -10.804 -7.751 1.626 1.00 46.81 96 GLU A CA 1
ATOM 726 C C . GLU A 1 96 ? -11.402 -9.113 1.967 1.00 46.81 96 GLU A C 1
ATOM 728 O O . GLU A 1 96 ? -12.594 -9.210 2.248 1.00 46.81 96 GLU A O 1
ATOM 733 N N . SER A 1 97 ? -10.548 -10.124 2.122 1.00 43.78 97 SER A N 1
ATOM 734 C CA . SER A 1 97 ? -10.960 -11.433 2.627 1.00 43.78 97 SER A CA 1
ATOM 735 C C . SER A 1 97 ? -11.442 -11.371 4.085 1.00 43.78 97 SER A C 1
ATOM 737 O O . SER A 1 97 ? -12.336 -12.120 4.437 1.00 43.78 97 SER A O 1
ATOM 739 N N . LEU A 1 98 ? -10.950 -10.441 4.918 1.00 45.25 98 LEU A N 1
ATOM 740 C CA . LEU A 1 98 ? -11.481 -10.135 6.264 1.00 45.25 98 LEU A CA 1
ATOM 741 C C . LEU A 1 98 ? -12.760 -9.274 6.244 1.00 45.25 98 LEU A C 1
ATOM 743 O O . LEU A 1 98 ? -13.467 -9.209 7.247 1.00 45.25 98 LEU A O 1
ATOM 747 N N . ARG A 1 99 ? -13.075 -8.586 5.134 1.00 43.97 99 ARG A N 1
ATOM 748 C CA . ARG A 1 99 ? -14.391 -7.944 4.953 1.00 43.97 99 ARG A CA 1
ATOM 749 C C . ARG A 1 99 ? -15.457 -8.975 4.605 1.00 43.97 99 ARG A C 1
ATOM 751 O O . ARG A 1 99 ? -16.587 -8.808 5.047 1.00 43.97 99 ARG A O 1
ATOM 758 N N . GLU A 1 100 ? -15.107 -10.012 3.849 1.00 44.34 100 GLU A N 1
ATOM 759 C CA . GLU A 1 100 ? -15.992 -11.147 3.549 1.00 44.34 100 GLU A CA 1
ATOM 760 C C . GLU A 1 100 ? -16.065 -12.138 4.717 1.00 44.34 100 GLU A C 1
ATOM 762 O O . GLU A 1 100 ? -17.150 -12.558 5.109 1.00 44.34 100 GLU A O 1
ATOM 767 N N . ALA A 1 101 ? -14.923 -12.422 5.339 1.00 43.88 101 ALA A N 1
ATOM 768 C CA . ALA A 1 101 ? -14.784 -13.156 6.583 1.00 43.88 101 ALA A CA 1
ATOM 769 C C . ALA A 1 101 ? -14.475 -12.171 7.711 1.00 43.88 101 ALA A C 1
ATOM 771 O O . ALA A 1 101 ? -13.366 -12.122 8.246 1.00 43.88 101 ALA A O 1
ATOM 772 N N . THR A 1 102 ? -15.486 -11.416 8.145 1.00 47.84 102 THR A N 1
ATOM 773 C CA . THR A 1 102 ? -15.499 -11.191 9.591 1.00 47.84 102 THR A CA 1
ATOM 774 C C . THR A 1 102 ? -15.596 -12.596 10.169 1.00 47.84 102 THR A C 1
ATOM 776 O O . THR A 1 102 ? -16.511 -13.339 9.813 1.00 47.84 102 THR A O 1
ATOM 779 N N . GLY A 1 103 ? -14.600 -12.999 10.963 1.00 53.31 103 GLY A N 1
ATOM 780 C CA . GLY A 1 103 ? -14.726 -14.193 11.792 1.00 53.31 103 GLY A CA 1
ATOM 781 C C . GLY A 1 103 ? -16.038 -14.140 12.570 1.00 53.31 103 GLY A C 1
ATOM 782 O O . GLY A 1 103 ? -16.738 -13.117 12.553 1.00 53.31 103 GLY A O 1
ATOM 783 N N . ASP A 1 104 ? -16.380 -15.231 13.245 1.00 63.44 104 ASP A N 1
ATOM 784 C CA . ASP A 1 104 ? -17.573 -15.244 14.083 1.00 63.44 104 ASP A CA 1
ATOM 785 C C . ASP A 1 104 ? -17.636 -13.949 14.915 1.00 63.44 104 ASP A C 1
ATOM 787 O O . ASP A 1 104 ? -16.606 -13.429 15.359 1.00 63.44 104 ASP A O 1
ATOM 791 N N . LEU A 1 105 ? -18.823 -13.358 15.059 1.00 67.25 105 LEU A N 1
ATOM 792 C CA . LEU A 1 105 ? -18.982 -12.101 15.794 1.00 67.25 105 LEU A CA 1
ATOM 793 C C . LEU A 1 105 ? -18.336 -12.213 17.184 1.00 67.25 105 LEU A C 1
ATOM 795 O O . LEU A 1 105 ? -17.739 -11.253 17.675 1.00 67.25 105 LEU A O 1
ATOM 799 N N . ASP A 1 106 ? -18.376 -13.415 17.748 1.00 71.31 106 ASP A N 1
ATOM 800 C CA . ASP A 1 106 ? -17.737 -13.787 19.000 1.00 71.31 106 ASP A CA 1
ATOM 801 C C . ASP A 1 106 ? -16.202 -13.660 18.955 1.00 71.31 106 ASP A C 1
ATOM 803 O O . ASP A 1 106 ? -15.604 -13.152 19.905 1.00 71.31 106 ASP A O 1
ATOM 807 N N . ASP A 1 107 ? -15.544 -13.998 17.842 1.00 75.94 107 ASP A N 1
ATOM 808 C CA . ASP A 1 107 ? -14.097 -13.818 17.658 1.00 75.94 107 ASP A CA 1
ATOM 809 C C . ASP A 1 107 ? -13.704 -12.342 17.597 1.00 75.94 107 ASP A C 1
ATOM 811 O O . ASP A 1 107 ? -12.677 -11.925 18.157 1.00 75.94 107 ASP A O 1
ATOM 815 N N . VAL A 1 108 ? -14.524 -11.531 16.924 1.00 80.62 108 VAL A N 1
ATOM 816 C CA . VAL A 1 108 ? -14.328 -10.080 16.855 1.00 80.62 108 VAL A CA 1
ATOM 817 C C . VAL A 1 108 ? -14.472 -9.488 18.252 1.00 80.62 108 VAL A C 1
ATOM 819 O O . VAL A 1 108 ? -13.568 -8.788 18.712 1.00 80.62 108 VAL A O 1
ATOM 822 N N . VAL A 1 109 ? -15.551 -9.820 18.964 1.00 83.62 109 VAL A N 1
ATOM 823 C CA . VAL A 1 109 ? -15.795 -9.369 20.341 1.00 83.62 109 VAL A CA 1
ATOM 824 C C . VAL A 1 109 ? -14.651 -9.793 21.265 1.00 83.62 109 VAL A C 1
ATOM 826 O O . VAL A 1 109 ? -14.065 -8.945 21.942 1.00 83.62 109 VAL A O 1
ATOM 829 N N . ALA A 1 110 ? -14.234 -11.060 21.218 1.00 85.19 110 ALA A N 1
ATOM 830 C CA . ALA A 1 110 ? -13.126 -11.569 22.020 1.00 85.19 110 ALA A CA 1
ATOM 831 C C . ALA A 1 110 ? -11.798 -10.862 21.699 1.00 85.19 110 ALA A C 1
ATOM 833 O O . ALA A 1 110 ? -10.962 -10.647 22.585 1.00 85.19 110 ALA A O 1
ATOM 834 N N . THR A 1 111 ? -11.581 -10.479 20.439 1.00 87.75 111 THR A N 1
ATOM 835 C CA . THR A 1 111 ? -10.408 -9.700 20.026 1.00 87.75 111 THR A CA 1
ATOM 836 C C . THR A 1 111 ? -10.433 -8.297 20.619 1.00 87.75 111 THR A C 1
ATOM 838 O O . THR A 1 111 ? -9.426 -7.874 21.196 1.00 87.75 111 THR A O 1
ATOM 841 N N . LEU A 1 112 ? -11.572 -7.606 20.548 1.00 91.44 112 LEU A N 1
ATOM 842 C CA . LEU A 1 112 ? -11.742 -6.286 21.156 1.00 91.44 112 LEU A CA 1
ATOM 843 C C . LEU A 1 112 ? -11.528 -6.342 22.675 1.00 91.44 112 LEU A C 1
ATOM 845 O O . LEU A 1 112 ? -10.773 -5.536 23.218 1.00 91.44 112 LEU A O 1
ATOM 849 N N . ASP A 1 113 ? -12.063 -7.364 23.345 1.00 89.56 113 ASP A N 1
ATOM 850 C CA . ASP A 1 113 ? -11.876 -7.565 24.786 1.00 89.56 113 ASP A CA 1
ATOM 851 C C . ASP A 1 113 ? -10.413 -7.834 25.157 1.00 89.56 113 ASP A C 1
ATOM 853 O O . ASP A 1 113 ? -9.923 -7.369 26.189 1.00 89.56 113 ASP A O 1
ATOM 857 N N . ARG A 1 114 ? -9.664 -8.570 24.325 1.00 92.38 114 ARG A N 1
ATOM 858 C CA . ARG A 1 114 ? -8.212 -8.742 24.517 1.00 92.38 114 ARG A CA 1
ATOM 859 C C . ARG A 1 114 ? -7.456 -7.424 24.346 1.00 92.38 114 ARG A C 1
ATOM 861 O O . ARG A 1 114 ? -6.509 -7.177 25.094 1.00 92.38 114 ARG A O 1
ATOM 868 N N . MET A 1 115 ? -7.839 -6.595 23.376 1.00 92.62 115 MET A N 1
ATOM 869 C CA . MET A 1 115 ? -7.218 -5.285 23.141 1.00 92.62 115 MET A CA 1
ATOM 870 C C . MET A 1 115 ? -7.491 -4.314 24.291 1.00 92.62 115 MET A C 1
ATOM 872 O O . MET A 1 115 ? -6.575 -3.611 24.721 1.00 92.62 115 MET A O 1
ATOM 876 N N . ASP A 1 116 ? -8.714 -4.314 24.819 1.00 93.50 116 ASP A N 1
ATOM 877 C CA . ASP A 1 116 ? -9.100 -3.500 25.969 1.00 93.50 116 ASP A CA 1
ATOM 878 C C . ASP A 1 116 ? -8.381 -3.960 27.246 1.00 93.50 116 ASP A C 1
ATOM 880 O O . ASP A 1 116 ? -7.784 -3.132 27.933 1.00 93.50 116 ASP A O 1
ATOM 884 N N . ARG A 1 117 ? -8.310 -5.274 27.516 1.00 92.44 117 ARG A N 1
ATOM 885 C CA . ARG A 1 117 ? -7.592 -5.825 28.687 1.00 92.44 117 ARG A CA 1
ATOM 886 C C . ARG A 1 117 ? -6.094 -5.522 28.702 1.00 92.44 117 ARG A C 1
ATOM 888 O O . ARG A 1 117 ? -5.511 -5.370 29.769 1.00 92.44 117 ARG A O 1
ATOM 895 N N . ARG A 1 118 ? -5.449 -5.453 27.534 1.00 91.12 118 ARG A N 1
ATOM 896 C CA . ARG A 1 118 ? -4.015 -5.118 27.418 1.00 91.12 118 ARG A CA 1
ATOM 897 C C . ARG A 1 118 ? -3.741 -3.619 27.565 1.00 91.12 118 ARG A C 1
ATOM 899 O O . ARG A 1 118 ? -2.583 -3.215 27.673 1.00 91.12 118 ARG A O 1
ATOM 906 N N . SER A 1 119 ? -4.778 -2.787 27.526 1.00 89.69 119 SER A N 1
ATOM 907 C CA . SER A 1 119 ? -4.639 -1.339 27.545 1.00 89.69 119 SER A CA 1
ATOM 908 C C . SER A 1 119 ? -4.460 -0.822 28.968 1.00 89.69 119 SER A C 1
ATOM 910 O O . SER A 1 119 ? -5.317 -1.004 29.825 1.00 89.69 119 SER A O 1
ATOM 912 N N . ARG A 1 120 ? -3.376 -0.080 29.217 1.00 87.38 120 ARG A N 1
ATOM 913 C CA . ARG A 1 120 ? -3.111 0.539 30.533 1.00 87.38 120 ARG A CA 1
ATOM 914 C C . ARG A 1 120 ? -4.092 1.658 30.904 1.00 87.38 120 ARG A C 1
ATOM 916 O O . ARG A 1 120 ? -4.127 2.079 32.049 1.00 87.38 120 ARG A O 1
ATOM 923 N N . ARG A 1 121 ? -4.856 2.156 29.930 1.00 85.00 121 ARG A N 1
ATOM 924 C CA . ARG A 1 121 ? -5.844 3.240 30.083 1.00 85.00 121 ARG A CA 1
ATOM 925 C C . ARG A 1 121 ? -7.284 2.734 30.213 1.00 85.00 121 ARG A C 1
ATOM 927 O O . ARG A 1 121 ? -8.207 3.537 30.177 1.00 85.00 121 ARG A O 1
ATOM 934 N N . GLY A 1 122 ? -7.473 1.418 30.287 1.00 87.00 122 GLY A N 1
ATOM 935 C CA . GLY A 1 122 ? -8.791 0.797 30.265 1.00 87.00 122 GLY A CA 1
ATOM 936 C C . GLY A 1 122 ? -9.392 0.646 28.859 1.00 87.00 122 GLY A C 1
ATOM 937 O O . GLY A 1 122 ? -8.691 0.820 27.851 1.00 87.00 122 GLY A O 1
ATOM 938 N N . PRO A 1 123 ? -10.685 0.279 28.786 1.00 91.50 123 PRO A N 1
ATOM 939 C CA . PRO A 1 123 ? -11.364 -0.028 27.533 1.00 91.50 123 PRO A CA 1
ATOM 940 C C . PRO A 1 123 ? -11.436 1.179 26.598 1.00 91.50 123 PRO A C 1
ATOM 942 O O . PRO A 1 123 ? -11.866 2.262 26.988 1.00 91.50 123 PRO A O 1
ATOM 945 N N . TRP A 1 124 ? -11.043 0.989 25.342 1.00 93.38 124 TRP A N 1
ATOM 946 C CA . TRP A 1 124 ? -10.981 2.057 24.344 1.00 93.38 124 TRP A CA 1
ATOM 947 C C . TRP A 1 124 ? -11.635 1.677 23.019 1.00 93.38 124 TRP A C 1
ATOM 949 O O . TRP A 1 124 ? -12.071 2.568 22.286 1.00 93.38 124 TRP A O 1
ATOM 959 N N . THR A 1 125 ? -11.739 0.383 22.705 1.00 93.00 125 THR A N 1
ATOM 960 C CA . THR A 1 125 ? -12.225 -0.076 21.400 1.00 93.00 125 THR A CA 1
ATOM 961 C C . THR A 1 125 ? -13.685 0.319 21.158 1.00 93.00 125 THR A C 1
ATOM 963 O O . THR A 1 125 ? -13.979 1.038 20.204 1.00 93.00 125 THR A O 1
ATOM 966 N N . ARG A 1 126 ? -14.600 -0.063 22.060 1.00 91.69 126 ARG A N 1
ATOM 967 C CA . ARG A 1 126 ? -16.040 0.243 21.958 1.00 91.69 126 ARG A CA 1
ATOM 968 C C . ARG A 1 126 ? -16.346 1.745 22.006 1.00 91.69 126 ARG A C 1
ATOM 970 O O . ARG A 1 126 ? -17.148 2.189 21.189 1.00 91.69 126 ARG A O 1
ATOM 977 N N . PRO A 1 127 ? -15.752 2.555 22.909 1.00 92.00 127 PRO A N 1
ATOM 978 C CA . PRO A 1 127 ? -15.900 4.011 22.851 1.00 92.00 127 PRO A CA 1
ATOM 979 C C . PRO A 1 127 ? -15.448 4.613 21.515 1.00 92.00 127 PRO A C 1
ATOM 981 O O . PRO A 1 127 ? -16.138 5.462 20.965 1.00 92.00 127 PRO A O 1
ATOM 984 N N . THR A 1 128 ? -14.333 4.136 20.953 1.00 91.94 128 THR A N 1
ATOM 985 C CA . THR A 1 128 ? -13.823 4.641 19.667 1.00 91.94 128 THR A CA 1
ATOM 986 C C . THR A 1 128 ? -14.753 4.277 18.511 1.00 91.94 128 THR A C 1
ATOM 988 O O . THR A 1 128 ? -15.047 5.126 17.675 1.00 91.94 128 THR A O 1
ATOM 991 N N . LEU A 1 129 ? -15.255 3.038 18.469 1.00 92.19 129 LEU A N 1
ATOM 992 C CA . LEU A 1 129 ? -16.220 2.606 17.451 1.00 92.19 129 LEU A CA 1
ATOM 993 C C . LEU A 1 129 ? -17.528 3.403 17.534 1.00 92.19 129 LEU A C 1
ATOM 995 O O . LEU A 1 129 ? -18.038 3.817 16.498 1.00 92.19 129 LEU A O 1
ATOM 999 N N . ARG A 1 130 ? -18.028 3.675 18.748 1.00 91.31 130 ARG A N 1
ATOM 1000 C CA . ARG A 1 130 ? -19.187 4.558 18.971 1.00 91.31 130 ARG A CA 1
ATOM 1001 C C . ARG A 1 130 ? -18.950 5.955 18.421 1.00 91.31 130 ARG A C 1
ATOM 1003 O O . ARG A 1 130 ? -19.737 6.435 17.617 1.00 91.31 130 ARG A O 1
ATOM 1010 N N . LEU A 1 131 ? -17.820 6.556 18.780 1.00 91.62 131 LEU A N 1
ATOM 1011 C CA . LEU A 1 131 ? -17.480 7.908 18.356 1.00 91.62 131 LEU A CA 1
ATOM 1012 C C . LEU A 1 131 ? -17.375 8.025 16.825 1.00 91.62 131 LEU A C 1
ATOM 1014 O O . LEU A 1 131 ? -17.847 8.995 16.242 1.00 91.62 131 LEU A O 1
ATOM 1018 N N . VAL A 1 132 ? -16.798 7.019 16.160 1.00 90.31 132 VAL A N 1
ATOM 1019 C CA . VAL A 1 132 ? -16.717 6.961 14.689 1.00 90.31 132 VAL A CA 1
ATOM 1020 C C . VAL A 1 132 ? -18.091 6.735 14.043 1.00 90.31 132 VAL A C 1
ATOM 1022 O O . VAL A 1 132 ? -18.325 7.220 12.937 1.00 90.31 132 VAL A O 1
ATOM 1025 N N . ALA A 1 133 ? -18.994 6.009 14.707 1.00 87.75 133 ALA A N 1
ATOM 1026 C CA . ALA A 1 133 ? -20.360 5.794 14.233 1.00 87.75 133 ALA A CA 1
ATOM 1027 C C . ALA A 1 133 ? -21.218 7.064 14.326 1.00 87.75 133 ALA A C 1
ATOM 1029 O O . ALA A 1 133 ? -21.996 7.345 13.420 1.00 87.75 133 ALA A O 1
ATOM 1030 N N . GLU A 1 134 ? -21.068 7.818 15.415 1.00 89.56 134 GLU A N 1
ATOM 1031 C CA . GLU A 1 134 ? -21.818 9.048 15.685 1.00 89.56 134 GLU A CA 1
ATOM 1032 C C . GLU A 1 134 ? -21.336 10.227 14.831 1.00 89.56 134 GLU A C 1
ATOM 1034 O O . GLU A 1 134 ? -22.128 11.096 14.471 1.00 89.56 134 GLU A O 1
ATOM 1039 N N . LEU A 1 135 ? -20.043 10.260 14.494 1.00 88.81 135 LEU A N 1
ATOM 1040 C CA . LEU A 1 135 ? -19.395 11.380 13.808 1.00 88.81 135 LEU A CA 1
ATOM 1041 C C . LEU A 1 135 ? -18.633 10.924 12.549 1.00 88.81 135 LEU A C 1
ATOM 1043 O O . LEU A 1 135 ? -17.408 11.099 12.462 1.00 88.81 135 LEU A O 1
ATOM 1047 N N . PRO A 1 136 ? -19.321 10.333 11.554 1.00 89.38 136 PRO A N 1
ATOM 1048 C CA . PRO A 1 136 ? -18.671 9.900 10.328 1.00 89.38 136 PRO A CA 1
ATOM 1049 C C . PRO A 1 136 ? -18.122 11.106 9.558 1.00 89.38 136 PRO A C 1
ATOM 1051 O O . PRO A 1 136 ? -18.768 12.144 9.441 1.00 89.38 136 PRO A O 1
ATOM 1054 N N . GLY A 1 137 ? -16.917 10.971 9.009 1.00 84.69 137 GLY A N 1
ATOM 1055 C CA . GLY A 1 137 ? -16.294 12.021 8.195 1.00 84.69 137 GLY A CA 1
ATOM 1056 C C . GLY A 1 137 ? -15.650 13.172 8.980 1.00 84.69 137 GLY A C 1
ATOM 1057 O O . GLY A 1 137 ? -15.100 14.092 8.377 1.00 84.69 137 GLY A O 1
ATOM 1058 N N . VAL A 1 138 ? -15.657 13.128 10.316 1.00 90.94 138 VAL A N 1
ATOM 1059 C CA . VAL A 1 138 ? -15.006 14.147 11.155 1.00 90.94 138 VAL A CA 1
ATOM 1060 C C . VAL A 1 138 ? -13.493 13.932 11.214 1.00 90.94 138 VAL A C 1
ATOM 1062 O O . VAL A 1 138 ? -12.994 12.803 11.235 1.00 90.94 138 VAL A O 1
ATOM 1065 N N . ARG A 1 139 ? -12.726 15.032 11.236 1.00 91.81 139 ARG A N 1
ATOM 1066 C CA . ARG A 1 139 ? -11.257 14.987 11.247 1.00 91.81 139 ARG A CA 1
ATOM 1067 C C . ARG A 1 139 ? -10.739 14.197 12.447 1.00 91.81 139 ARG A C 1
ATOM 1069 O O . ARG A 1 139 ? -11.187 14.364 13.574 1.00 91.81 139 ARG A O 1
ATOM 1076 N N . ALA A 1 140 ? -9.690 13.412 12.209 1.00 88.31 140 ALA A N 1
ATOM 1077 C CA . ALA A 1 140 ? -9.072 12.581 13.240 1.00 88.31 140 ALA A CA 1
ATOM 1078 C C . ALA A 1 140 ? -8.606 13.367 14.479 1.00 88.31 140 ALA A C 1
ATOM 1080 O O . ALA A 1 140 ? -8.622 12.812 15.568 1.00 88.31 140 ALA A O 1
ATOM 1081 N N . ALA A 1 141 ? -8.180 14.624 14.310 1.00 89.12 141 ALA A N 1
ATOM 1082 C CA . ALA A 1 141 ? -7.763 15.476 15.423 1.00 89.12 141 ALA A CA 1
ATOM 1083 C C . ALA A 1 141 ? -8.939 15.834 16.344 1.00 89.12 141 ALA A C 1
ATOM 1085 O O . ALA A 1 141 ? -8.823 15.713 17.555 1.00 89.12 141 ALA A O 1
ATOM 1086 N N . GLU A 1 142 ? -10.090 16.173 15.766 1.00 90.25 142 GLU A N 1
ATOM 1087 C CA . GLU A 1 142 ? -11.304 16.503 16.517 1.00 90.25 142 GLU A CA 1
ATOM 1088 C C . GLU A 1 142 ? -11.896 15.261 17.201 1.00 90.25 142 GLU A C 1
ATOM 1090 O O . GLU A 1 142 ? -12.309 15.311 18.357 1.00 90.25 142 GLU A O 1
ATOM 1095 N N . LEU A 1 143 ? -11.875 14.104 16.529 1.00 90.75 143 LEU A N 1
ATOM 1096 C CA . LEU A 1 143 ? -12.255 12.836 17.160 1.00 90.75 143 LEU A CA 1
ATOM 1097 C C . LEU A 1 143 ? -11.309 12.472 18.314 1.00 90.75 143 LEU A C 1
ATOM 1099 O O . LEU A 1 143 ? -11.759 11.986 19.349 1.00 90.75 143 LEU A O 1
ATOM 1103 N N . ALA A 1 144 ? -10.007 12.724 18.161 1.00 92.12 144 ALA A N 1
ATOM 1104 C CA . ALA A 1 144 ? -9.034 12.494 19.222 1.00 92.12 144 ALA A CA 1
ATOM 1105 C C . ALA A 1 144 ? -9.276 13.421 20.421 1.00 92.12 144 ALA A C 1
ATOM 1107 O O . ALA A 1 144 ? -9.261 12.949 21.555 1.00 92.12 144 ALA A O 1
ATOM 1108 N N . GLU A 1 145 ? -9.575 14.698 20.177 1.00 93.00 145 GLU A N 1
ATOM 1109 C CA . GLU A 1 145 ? -9.926 15.674 21.212 1.00 93.00 145 GLU A CA 1
ATOM 1110 C C . GLU A 1 145 ? -11.166 15.238 22.001 1.00 93.00 145 GLU A C 1
ATOM 1112 O O . GLU A 1 145 ? -11.114 15.144 23.227 1.00 93.00 145 GLU A O 1
ATOM 1117 N N . ARG A 1 146 ? -12.244 14.848 21.308 1.00 90.44 146 ARG A N 1
ATOM 1118 C CA . ARG A 1 146 ? -13.464 14.314 21.941 1.00 90.44 146 ARG A CA 1
ATOM 1119 C C . ARG A 1 146 ? -13.212 13.019 22.715 1.00 90.44 146 ARG A C 1
ATOM 1121 O O . ARG A 1 146 ? -13.874 12.760 23.714 1.00 90.44 146 ARG A O 1
ATOM 1128 N N . ALA A 1 147 ? -12.247 12.212 22.276 1.00 87.06 147 ALA A N 1
ATOM 1129 C CA . ALA A 1 147 ? -11.816 11.015 22.989 1.00 87.06 147 ALA A CA 1
ATOM 1130 C C . ALA A 1 147 ? -10.870 11.313 24.172 1.00 87.06 147 ALA A C 1
ATOM 1132 O O . ALA A 1 147 ? -10.497 10.380 24.885 1.00 87.06 147 ALA A O 1
ATOM 1133 N N . GLY A 1 148 ? -10.444 12.568 24.375 1.00 89.19 148 GLY A N 1
ATOM 1134 C CA . GLY A 1 148 ? -9.441 12.942 25.378 1.00 89.19 148 GLY A CA 1
ATOM 1135 C C . GLY A 1 148 ? -8.059 12.357 25.073 1.00 89.19 148 GLY A C 1
ATOM 1136 O O . GLY A 1 148 ? -7.356 11.880 25.968 1.00 89.19 148 GLY A O 1
ATOM 1137 N N . ARG A 1 149 ? -7.687 12.288 23.790 1.00 89.62 149 ARG A N 1
ATOM 1138 C CA . ARG A 1 149 ? -6.510 11.565 23.297 1.00 89.62 149 ARG A CA 1
ATOM 1139 C C . ARG A 1 149 ? -5.618 12.439 22.438 1.00 89.62 149 ARG A C 1
ATOM 1141 O O . ARG A 1 149 ? -6.070 13.269 21.660 1.00 89.62 149 ARG A O 1
ATOM 1148 N N . ASP A 1 150 ? -4.326 12.133 22.498 1.00 93.62 150 ASP A N 1
ATOM 1149 C CA . ASP A 1 150 ? -3.389 12.578 21.475 1.00 93.62 150 ASP A CA 1
ATOM 1150 C C . ASP A 1 150 ? -3.804 12.046 20.089 1.00 93.62 150 ASP A C 1
ATOM 1152 O O . ASP A 1 150 ? -4.202 10.884 19.932 1.00 93.62 150 ASP A O 1
ATOM 1156 N N . THR A 1 151 ? -3.662 12.893 19.068 1.00 90.56 151 THR A N 1
ATOM 1157 C CA . THR A 1 151 ? -4.094 12.584 17.700 1.00 90.56 151 THR A CA 1
ATOM 1158 C C . THR A 1 151 ? -3.324 11.406 17.101 1.00 90.56 151 THR A C 1
ATOM 1160 O O . THR A 1 151 ? -3.915 10.587 16.393 1.00 90.56 151 THR A O 1
ATOM 1163 N N . LEU A 1 152 ? -2.015 11.274 17.354 1.00 90.19 152 LEU A N 1
ATOM 1164 C CA . LEU A 1 152 ? -1.232 10.153 16.822 1.00 90.19 152 LEU A CA 1
ATOM 1165 C C . LEU A 1 152 ? -1.621 8.844 17.507 1.00 90.19 152 LEU A C 1
ATOM 1167 O O . LEU A 1 152 ? -1.756 7.818 16.835 1.00 90.19 152 LEU A O 1
ATOM 1171 N N . ALA A 1 153 ? -1.840 8.880 18.820 1.00 88.56 153 ALA A N 1
ATOM 1172 C CA . ALA A 1 153 ? -2.326 7.733 19.573 1.00 88.56 153 ALA A CA 1
ATOM 1173 C C . ALA A 1 153 ? -3.718 7.288 19.091 1.00 88.56 153 ALA A C 1
ATOM 1175 O O . ALA A 1 153 ? -3.921 6.105 18.830 1.00 88.56 153 ALA A O 1
ATOM 1176 N N . PHE A 1 154 ? -4.638 8.229 18.871 1.00 91.69 154 PHE A N 1
ATOM 1177 C CA . PHE A 1 154 ? -5.962 7.938 18.316 1.00 91.69 154 PHE A CA 1
ATOM 1178 C C . PHE A 1 154 ? -5.882 7.360 16.894 1.00 91.69 154 PHE A C 1
ATOM 1180 O O . PHE A 1 154 ? -6.543 6.379 16.565 1.00 91.69 154 PHE A O 1
ATOM 1187 N N . LYS A 1 155 ? -5.003 7.891 16.037 1.00 89.88 155 LYS A N 1
ATOM 1188 C CA . LYS A 1 155 ? -4.774 7.322 14.698 1.00 89.88 155 LYS A CA 1
ATOM 1189 C C . LYS A 1 155 ? -4.226 5.892 14.746 1.00 89.88 155 LYS A C 1
ATOM 1191 O O . LYS A 1 155 ? -4.546 5.101 13.859 1.00 89.88 155 LYS A O 1
ATOM 1196 N N . ARG A 1 156 ? -3.399 5.550 15.743 1.00 92.38 156 ARG A N 1
ATOM 1197 C CA . ARG A 1 156 ? -2.916 4.172 15.964 1.00 92.38 156 ARG A CA 1
ATOM 1198 C C . ARG A 1 156 ? -4.062 3.245 16.363 1.00 92.38 156 ARG A C 1
ATOM 1200 O O . ARG A 1 156 ? -4.180 2.165 15.796 1.00 92.38 156 ARG A O 1
ATOM 1207 N N . ASP A 1 157 ? -4.918 3.708 17.265 1.00 91.00 157 ASP A N 1
ATOM 1208 C CA . ASP A 1 157 ? -6.119 3.002 17.713 1.00 91.00 157 ASP A CA 1
ATOM 1209 C C . ASP A 1 157 ? -7.059 2.696 16.537 1.00 91.00 157 ASP A C 1
ATOM 1211 O O . ASP A 1 157 ? -7.405 1.542 16.282 1.00 91.00 157 ASP A O 1
ATOM 1215 N N . VAL A 1 158 ? -7.393 3.717 15.742 1.00 88.94 158 VAL A N 1
ATOM 1216 C CA . VAL A 1 158 ? -8.237 3.562 14.549 1.00 88.94 158 VAL A CA 1
ATOM 1217 C C . VAL A 1 158 ? -7.572 2.668 13.503 1.00 88.94 158 VAL A C 1
ATOM 1219 O O . VAL A 1 158 ? -8.249 1.880 12.849 1.00 88.94 158 VAL A O 1
ATOM 1222 N N . ARG A 1 159 ? -6.242 2.722 13.354 1.00 89.31 159 ARG A N 1
ATOM 1223 C CA . ARG A 1 159 ? -5.520 1.803 12.464 1.00 89.31 159 ARG A CA 1
ATOM 1224 C C . ARG A 1 159 ? -5.669 0.348 12.908 1.00 89.31 159 ARG A C 1
ATOM 1226 O O . ARG A 1 159 ? -5.926 -0.488 12.051 1.00 89.31 159 ARG A O 1
ATOM 1233 N N . ALA A 1 160 ? -5.564 0.060 14.204 1.00 86.31 160 ALA A N 1
ATOM 1234 C CA . ALA A 1 160 ? -5.778 -1.287 14.729 1.00 86.31 160 ALA A CA 1
ATOM 1235 C C . ALA A 1 160 ? -7.225 -1.764 14.497 1.00 86.31 160 ALA A C 1
ATOM 1237 O O . ALA A 1 160 ? -7.444 -2.894 14.078 1.00 86.31 160 ALA A O 1
ATOM 1238 N N . LEU A 1 161 ? -8.224 -0.889 14.670 1.00 87.31 161 LEU A N 1
ATOM 1239 C CA . LEU A 1 161 ? -9.624 -1.219 14.359 1.00 87.31 161 LEU A CA 1
ATOM 1240 C C . LEU A 1 161 ? -9.867 -1.418 12.855 1.00 87.31 161 LEU A C 1
ATOM 1242 O O . LEU A 1 161 ? -10.664 -2.264 12.455 1.00 87.31 161 LEU A O 1
ATOM 1246 N N . LYS A 1 162 ? -9.170 -0.661 12.003 1.00 84.00 162 LYS A N 1
ATOM 1247 C CA . LYS A 1 162 ? -9.192 -0.830 10.544 1.00 84.00 162 LYS A CA 1
ATOM 1248 C C . LYS A 1 162 ? -8.583 -2.164 10.112 1.00 84.00 162 LYS A C 1
ATOM 1250 O O . LYS A 1 162 ? -9.044 -2.750 9.139 1.00 84.00 162 LYS A O 1
ATOM 1255 N N . GLU A 1 163 ? -7.566 -2.653 10.819 1.00 79.69 163 GLU A N 1
ATOM 1256 C CA . GLU A 1 163 ? -6.975 -3.975 10.568 1.00 79.69 163 GLU A CA 1
ATOM 1257 C C . GLU A 1 163 ? -7.953 -5.121 10.853 1.00 79.69 163 GLU A C 1
ATOM 1259 O O . GLU A 1 163 ? -7.871 -6.146 10.187 1.00 79.69 163 GLU A O 1
ATOM 1264 N N . LEU A 1 164 ? -8.921 -4.911 11.751 1.00 81.38 164 LEU A N 1
ATOM 1265 C CA . LEU A 1 164 ? -10.025 -5.841 12.026 1.00 81.38 164 LEU A CA 1
ATOM 1266 C C . LEU A 1 164 ? -11.219 -5.678 11.072 1.00 81.38 164 LEU A C 1
ATOM 1268 O O . LEU A 1 164 ? -12.269 -6.271 11.291 1.00 81.38 164 LEU A O 1
ATOM 1272 N N . GLY A 1 165 ? -11.110 -4.819 10.056 1.00 81.06 165 GLY A N 1
ATOM 1273 C CA . GLY A 1 165 ? -12.201 -4.551 9.121 1.00 81.06 165 GLY A CA 1
ATOM 1274 C C . GLY A 1 165 ? -13.331 -3.681 9.683 1.00 81.06 165 GLY A C 1
ATOM 1275 O O . GLY A 1 165 ? -14.288 -3.435 8.961 1.00 81.06 165 GLY A O 1
ATOM 1276 N N . LEU A 1 166 ? -13.231 -3.155 10.911 1.00 84.44 166 LEU A N 1
ATOM 1277 C CA . LEU A 1 166 ? -14.333 -2.455 11.598 1.00 84.44 166 LEU A CA 1
ATOM 1278 C C . LEU A 1 166 ? -14.492 -0.978 11.210 1.00 84.44 166 LEU A C 1
ATOM 1280 O O . LEU A 1 166 ? -15.558 -0.394 11.395 1.00 84.44 166 LEU A O 1
ATOM 1284 N N . THR A 1 167 ? -13.438 -0.356 10.681 1.00 84.81 167 THR A N 1
ATOM 1285 C CA . THR A 1 167 ? -13.450 1.058 10.277 1.00 84.81 167 THR A CA 1
ATOM 1286 C C . THR A 1 167 ? -12.818 1.248 8.907 1.00 84.81 167 THR A C 1
ATOM 1288 O O . THR A 1 167 ? -11.929 0.500 8.490 1.00 84.81 167 THR A O 1
ATOM 1291 N N . GLU A 1 168 ? -13.234 2.302 8.216 1.00 80.88 168 GLU A N 1
ATOM 1292 C CA . GLU A 1 168 ? -12.661 2.725 6.948 1.00 80.88 168 GLU A CA 1
ATOM 1293 C C . GLU A 1 168 ? -12.228 4.192 6.997 1.00 80.88 168 GLU A C 1
ATOM 1295 O O . GLU A 1 168 ? -12.790 5.023 7.713 1.00 80.88 168 GLU A O 1
ATOM 1300 N N . SER A 1 169 ? -11.161 4.494 6.257 1.00 86.00 169 SER A N 1
ATOM 1301 C CA . SER A 1 169 ? -10.624 5.851 6.154 1.00 86.00 169 SER A CA 1
ATOM 1302 C C . SER A 1 169 ? -11.265 6.544 4.967 1.00 86.00 169 SER A C 1
ATOM 1304 O O . SER A 1 169 ? -11.258 5.990 3.870 1.00 86.00 169 SER A O 1
ATOM 1306 N N . LEU A 1 170 ? -11.780 7.741 5.201 1.00 81.44 170 LEU A N 1
ATOM 1307 C CA . LEU A 1 170 ? -12.317 8.621 4.174 1.00 81.44 170 LEU A CA 1
ATOM 1308 C C . LEU A 1 170 ? -11.252 9.643 3.763 1.00 81.44 170 LEU A C 1
ATOM 1310 O O . LEU A 1 170 ? -10.197 9.738 4.394 1.00 81.44 170 LEU A O 1
ATOM 1314 N N . GLU A 1 171 ? -11.545 10.431 2.728 1.00 72.56 171 GLU A N 1
ATOM 1315 C CA . GLU A 1 171 ? -10.742 11.612 2.385 1.00 72.56 171 GLU A CA 1
ATOM 1316 C C . GLU A 1 171 ? -10.610 12.550 3.594 1.00 72.56 171 GLU A C 1
ATOM 1318 O O . GLU A 1 171 ? -9.520 13.021 3.916 1.00 72.56 171 GLU A O 1
ATOM 1323 N N . THR A 1 172 ? -11.707 12.725 4.337 1.00 83.31 172 THR A N 1
ATOM 1324 C CA . THR A 1 172 ? -11.708 13.373 5.648 1.00 83.31 172 THR A CA 1
ATOM 1325 C C . THR A 1 172 ? -12.311 12.432 6.682 1.00 83.31 172 THR A C 1
ATOM 1327 O O . THR A 1 172 ? -13.472 12.059 6.580 1.00 83.31 172 THR A O 1
ATOM 1330 N N . GLY A 1 173 ? -11.523 12.051 7.689 1.00 87.62 173 GLY A N 1
ATOM 1331 C CA . GLY A 1 173 ? -12.021 11.301 8.841 1.00 87.62 173 GLY A CA 1
ATOM 1332 C C . GLY A 1 173 ? -12.195 9.798 8.626 1.00 87.62 173 GLY A C 1
ATOM 1333 O O . GLY A 1 173 ? -11.482 9.161 7.843 1.00 87.62 173 GLY A O 1
ATOM 1334 N N . TYR A 1 174 ? -13.128 9.227 9.384 1.00 89.12 174 TYR A N 1
ATOM 1335 C CA . TYR A 1 174 ? -13.406 7.793 9.429 1.00 89.12 174 TYR A CA 1
ATOM 1336 C C . TYR A 1 174 ? -14.909 7.536 9.360 1.00 89.12 174 TYR A C 1
ATOM 1338 O O . TYR A 1 174 ? -15.704 8.409 9.699 1.00 89.12 174 TYR A O 1
ATOM 1346 N N . ARG A 1 175 ? -15.292 6.325 8.963 1.00 84.38 175 ARG A N 1
ATOM 1347 C CA . ARG A 1 175 ? -16.638 5.782 9.187 1.00 84.38 175 ARG A CA 1
ATOM 1348 C C . ARG A 1 175 ? -16.537 4.302 9.556 1.00 84.38 175 ARG A C 1
ATOM 1350 O O . ARG A 1 175 ? -15.474 3.692 9.393 1.00 84.38 175 ARG A O 1
ATOM 1357 N N . LEU A 1 176 ? -17.615 3.733 10.088 1.00 85.12 176 LEU A N 1
ATOM 1358 C CA . LEU A 1 176 ? -17.695 2.287 10.282 1.00 85.12 176 LEU A CA 1
ATOM 1359 C C . LEU A 1 176 ? -17.737 1.589 8.926 1.00 85.12 176 LEU A C 1
ATOM 1361 O O . LEU A 1 176 ? -18.420 2.058 8.017 1.00 85.12 176 LEU A O 1
ATOM 1365 N N . SER A 1 177 ? -17.033 0.465 8.810 1.00 78.44 177 SER A N 1
ATOM 1366 C CA . SER A 1 177 ? -17.159 -0.364 7.615 1.00 78.44 177 SER A CA 1
ATOM 1367 C C . SER A 1 177 ? -18.589 -0.915 7.516 1.00 78.44 177 SER A C 1
ATOM 1369 O O . SER A 1 177 ? -19.130 -1.368 8.530 1.00 78.44 177 SER A O 1
ATOM 1371 N N . PRO A 1 178 ? -19.204 -0.932 6.321 1.00 66.25 178 PRO A N 1
ATOM 1372 C CA . PRO A 1 178 ? -20.477 -1.614 6.122 1.00 66.25 178 PRO A CA 1
ATOM 1373 C C . PRO A 1 178 ? -20.331 -3.121 6.400 1.00 66.25 178 PRO A C 1
ATOM 1375 O O . PRO A 1 178 ? -19.257 -3.679 6.148 1.00 66.25 178 PRO A O 1
ATOM 1378 N N . PRO A 1 179 ? -21.382 -3.796 6.904 1.00 57.31 179 PRO A N 1
ATOM 1379 C CA . PRO A 1 179 ? -21.342 -5.240 7.098 1.00 57.31 179 PRO A CA 1
ATOM 1380 C C . PRO A 1 179 ? -21.179 -5.965 5.750 1.00 57.31 179 PRO A C 1
ATOM 1382 O O . PRO A 1 179 ? -21.594 -5.429 4.714 1.00 57.31 179 PRO A O 1
ATOM 1385 N N . PRO A 1 180 ? -20.620 -7.188 5.741 1.00 50.25 180 PRO A N 1
ATOM 1386 C CA . PRO A 1 180 ? -20.597 -8.018 4.543 1.00 50.25 180 PRO A CA 1
ATOM 1387 C C . PRO A 1 180 ? -22.012 -8.204 3.985 1.00 50.25 180 PRO A C 1
ATOM 1389 O O . PRO A 1 180 ? -22.985 -8.389 4.728 1.00 50.25 180 PRO A O 1
ATOM 1392 N N . ARG A 1 181 ? -22.130 -8.151 2.654 1.00 40.34 181 ARG A N 1
ATOM 1393 C CA . ARG A 1 181 ? -23.390 -8.412 1.949 1.00 40.34 181 ARG A CA 1
ATOM 1394 C C . ARG A 1 181 ? -23.858 -9.826 2.314 1.00 40.34 181 ARG A C 1
ATOM 1396 O O . ARG A 1 181 ? -23.160 -10.788 2.028 1.00 40.34 181 ARG A O 1
ATOM 1403 N N . GLY A 1 182 ? -25.012 -9.931 2.975 1.00 41.28 182 GLY A N 1
ATOM 1404 C CA . GLY A 1 182 ? -25.549 -11.195 3.503 1.00 41.28 182 GLY A CA 1
ATOM 1405 C C . GLY A 1 182 ? -26.033 -11.121 4.955 1.00 41.28 182 GLY A C 1
ATOM 1406 O O . GLY A 1 182 ? -26.826 -11.959 5.373 1.00 41.28 182 GLY A O 1
ATOM 1407 N N . ARG A 1 183 ? -25.649 -10.087 5.717 1.00 40.25 183 ARG A N 1
ATOM 1408 C CA . ARG A 1 183 ? -26.264 -9.776 7.019 1.00 40.25 183 ARG A CA 1
ATOM 1409 C C . ARG A 1 183 ? -27.188 -8.569 6.892 1.00 40.25 183 ARG A C 1
ATOM 1411 O O . ARG A 1 183 ? -26.755 -7.477 6.533 1.00 40.25 183 ARG A O 1
ATOM 1418 N N . ALA A 1 184 ? -28.472 -8.781 7.180 1.00 29.67 184 ALA A N 1
ATOM 1419 C CA . ALA A 1 184 ? -29.471 -7.724 7.259 1.00 29.67 184 ALA A CA 1
ATOM 1420 C C . ALA A 1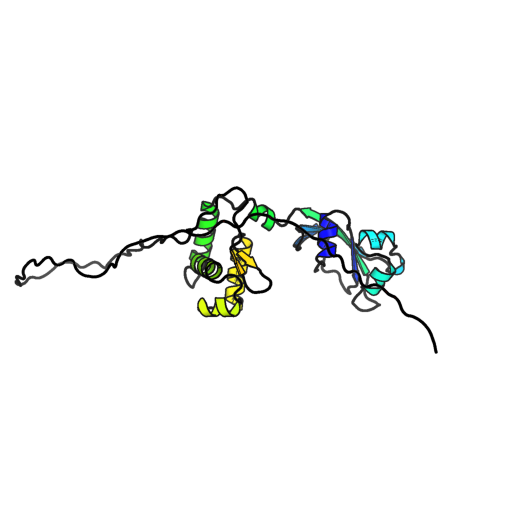 184 ? -29.004 -6.603 8.201 1.00 29.67 184 ALA A C 1
ATOM 1422 O O . ALA A 1 184 ? -28.458 -6.862 9.277 1.00 29.67 184 ALA A O 1
ATOM 1423 N N . ALA A 1 185 ? -29.224 -5.358 7.778 1.00 33.03 185 ALA A N 1
ATOM 1424 C CA . ALA A 1 185 ? -28.935 -4.168 8.560 1.00 33.03 185 ALA A CA 1
ATOM 1425 C C . ALA A 1 185 ? -29.597 -4.266 9.941 1.00 33.03 185 ALA A C 1
ATOM 1427 O O . ALA A 1 185 ? -30.815 -4.414 10.032 1.00 33.03 185 ALA A O 1
ATOM 1428 N N . ARG A 1 186 ? -28.814 -4.145 11.018 1.00 39.38 186 ARG A N 1
ATOM 1429 C CA . ARG A 1 186 ? -29.368 -3.840 12.339 1.00 39.38 186 ARG A CA 1
ATOM 1430 C C . ARG A 1 186 ? -28.518 -2.796 13.062 1.00 39.38 186 ARG A C 1
ATOM 1432 O O . ARG A 1 186 ? -27.301 -2.964 13.145 1.00 39.38 186 ARG A O 1
ATOM 1439 N N . PRO A 1 187 ? -29.149 -1.745 13.611 1.00 35.66 187 PRO A N 1
ATOM 1440 C CA . PRO A 1 187 ? -28.541 -0.937 14.652 1.00 35.66 187 PRO A CA 1
ATOM 1441 C C . PRO A 1 187 ? -28.452 -1.770 15.941 1.00 35.66 187 PRO A C 1
ATOM 1443 O O . PRO A 1 187 ? -29.258 -2.675 16.158 1.00 35.66 187 PRO A O 1
ATOM 1446 N N . SER A 1 188 ? -27.497 -1.407 16.801 1.00 36.41 188 SER A N 1
ATOM 1447 C CA . SER A 1 188 ? -27.256 -1.939 18.152 1.00 36.41 188 SER A CA 1
ATOM 1448 C C . SER A 1 188 ? -26.174 -3.026 18.299 1.00 36.41 188 SER A C 1
ATOM 1450 O O . SER A 1 188 ? -26.440 -4.141 18.730 1.00 36.41 188 SER A O 1
ATOM 1452 N N . MET A 1 189 ? -24.912 -2.644 18.063 1.00 41.31 189 MET A N 1
ATOM 1453 C CA . MET A 1 189 ? -23.773 -3.122 18.881 1.00 41.31 189 MET A CA 1
ATOM 1454 C C . MET A 1 189 ? -23.475 -2.168 20.063 1.00 41.31 189 MET A C 1
ATOM 1456 O O . MET A 1 189 ? -22.464 -2.299 20.746 1.00 41.31 189 MET A O 1
ATOM 1460 N N . ILE A 1 190 ? -24.364 -1.194 20.297 1.00 44.34 190 ILE A N 1
ATOM 1461 C CA . ILE A 1 190 ? -24.291 -0.182 21.363 1.00 44.34 190 ILE A CA 1
ATOM 1462 C C . ILE A 1 190 ? -25.476 -0.371 22.330 1.00 44.34 190 ILE A C 1
ATOM 1464 O O . ILE A 1 190 ? -26.057 0.589 22.816 1.00 44.34 190 ILE A O 1
ATOM 1468 N N . ALA A 1 191 ? -25.876 -1.617 22.590 1.00 35.69 191 ALA A N 1
ATOM 1469 C CA . ALA A 1 191 ? -26.724 -1.901 23.744 1.00 35.69 191 ALA A CA 1
ATOM 1470 C C . ALA A 1 191 ? -25.814 -2.178 24.941 1.00 35.69 191 ALA A C 1
ATOM 1472 O O . ALA A 1 191 ? -24.906 -3.005 24.858 1.00 35.69 191 ALA A O 1
ATOM 1473 N N . ASP A 1 192 ? -26.054 -1.422 26.007 1.00 37.47 192 ASP A N 1
ATOM 1474 C CA . ASP A 1 192 ? -25.409 -1.488 27.311 1.00 37.47 192 ASP A CA 1
ATOM 1475 C C . ASP A 1 192 ? -25.067 -2.914 27.767 1.00 37.47 192 ASP A C 1
ATOM 1477 O O . ASP A 1 192 ? -25.946 -3.744 27.985 1.00 37.47 192 ASP A O 1
ATOM 1481 N N . CYS A 1 193 ? -23.789 -3.149 28.067 1.00 30.53 193 CYS A N 1
ATOM 1482 C CA . CYS A 1 193 ? -23.434 -3.996 29.204 1.00 30.53 193 CYS A CA 1
ATOM 1483 C C . CYS A 1 193 ? -23.205 -3.073 30.404 1.00 30.53 193 CYS A C 1
ATOM 1485 O O . CYS A 1 193 ? -22.079 -2.867 30.860 1.00 30.53 193 CYS A O 1
ATOM 1487 N N . GLY A 1 194 ? -24.293 -2.463 30.869 1.00 39.47 194 GLY A N 1
ATOM 1488 C CA . GLY A 1 194 ? -24.375 -1.932 32.217 1.00 39.47 194 GLY A CA 1
ATOM 1489 C C . GLY A 1 194 ? -24.449 -3.103 33.198 1.00 39.47 194 GLY A C 1
ATOM 1490 O O . GLY A 1 194 ? -25.294 -3.977 33.049 1.00 39.47 194 GLY A O 1
ATOM 1491 N N . ALA A 1 195 ? -23.562 -3.072 34.195 1.00 35.56 195 ALA A N 1
ATOM 1492 C CA . ALA A 1 195 ? -23.490 -3.940 35.374 1.00 35.56 195 ALA A CA 1
ATOM 1493 C C . ALA A 1 195 ? -22.952 -5.376 35.185 1.00 35.56 195 ALA A C 1
ATOM 1495 O O . ALA A 1 195 ? -23.654 -6.281 34.755 1.00 35.56 195 ALA A O 1
ATOM 1496 N N . CYS A 1 196 ? -21.701 -5.583 35.623 1.00 27.61 196 CYS A N 1
ATOM 1497 C CA . CYS A 1 196 ? -21.336 -6.573 36.650 1.00 27.61 196 CYS A CA 1
ATOM 1498 C C . CYS A 1 196 ? -19.839 -6.451 36.990 1.00 27.61 196 CYS A C 1
ATOM 1500 O O . CYS A 1 196 ? -18.995 -7.197 36.505 1.00 27.61 196 CYS A O 1
ATOM 1502 N N . SER A 1 197 ? -19.507 -5.501 37.860 1.00 34.41 197 SER A N 1
ATOM 1503 C CA . SER A 1 197 ? -18.278 -5.543 38.660 1.00 34.41 197 SER A CA 1
ATOM 1504 C C . SER A 1 197 ? -18.579 -5.039 40.070 1.00 34.41 197 SER A C 1
ATOM 1506 O O . SER A 1 197 ? -18.058 -4.030 40.534 1.00 34.41 197 SER A O 1
ATOM 1508 N N . ALA A 1 198 ? -19.448 -5.774 40.770 1.00 34.25 198 ALA A N 1
ATOM 1509 C CA . ALA A 1 198 ? -19.458 -5.759 42.225 1.00 34.25 198 ALA A CA 1
ATOM 1510 C C . ALA A 1 198 ? -18.192 -6.489 42.711 1.00 34.25 198 ALA A C 1
ATOM 1512 O O . ALA A 1 198 ? -18.153 -7.714 42.792 1.00 34.25 198 ALA A O 1
ATOM 1513 N N . GLY A 1 199 ? -17.127 -5.725 42.964 1.00 29.23 199 GLY A N 1
ATOM 1514 C CA . GLY A 1 199 ? -16.002 -6.161 43.794 1.00 29.23 199 GLY A CA 1
ATOM 1515 C C . GLY A 1 199 ? -16.376 -6.072 45.282 1.00 29.23 199 GLY A C 1
ATOM 1516 O O . GLY A 1 199 ? -17.210 -5.241 45.644 1.00 29.23 199 GLY A O 1
ATOM 1517 N N . PRO A 1 200 ? -15.816 -6.934 46.148 1.00 36.28 200 PRO A N 1
ATOM 1518 C CA . PRO A 1 200 ? -16.383 -7.233 47.459 1.00 36.28 200 PRO A CA 1
ATOM 1519 C C . PRO A 1 200 ? -16.150 -6.105 48.472 1.00 36.28 200 PRO A C 1
ATOM 1521 O O . PRO A 1 200 ? -15.031 -5.621 48.642 1.00 36.28 200 PRO A O 1
ATOM 1524 N N . SER A 1 201 ? -17.218 -5.735 49.181 1.00 32.69 201 SER A N 1
ATOM 1525 C CA . SER A 1 201 ? -17.175 -4.849 50.350 1.00 32.69 201 SER A CA 1
ATOM 1526 C C . SER A 1 201 ? -16.342 -5.479 51.484 1.00 32.69 201 SER A C 1
ATOM 1528 O O . SER A 1 201 ? -16.357 -6.707 51.637 1.00 32.69 201 SER A O 1
ATOM 1530 N N . PRO A 1 202 ? -15.607 -4.693 52.290 1.00 36.75 202 PRO A N 1
ATOM 1531 C CA . PRO A 1 202 ? -14.739 -5.224 53.330 1.00 36.75 202 PRO A CA 1
ATOM 1532 C C . PRO A 1 202 ? -15.537 -5.764 54.525 1.00 36.75 202 PRO A C 1
ATOM 1534 O O . PRO A 1 202 ? -16.572 -5.233 54.920 1.00 36.75 202 PRO A O 1
ATOM 1537 N N . ARG A 1 203 ? -15.005 -6.841 55.107 1.00 34.94 203 ARG A N 1
ATOM 1538 C CA . ARG A 1 203 ? -15.500 -7.530 56.305 1.00 34.94 203 ARG A CA 1
ATOM 1539 C C . ARG A 1 203 ? -15.647 -6.562 57.492 1.00 34.94 203 ARG A C 1
ATOM 1541 O O . ARG A 1 203 ? -14.687 -5.890 57.862 1.00 34.94 203 ARG A O 1
ATOM 1548 N N . HIS A 1 204 ? -16.817 -6.556 58.127 1.00 32.91 204 HIS A N 1
ATOM 1549 C CA . HIS A 1 204 ? -17.018 -6.056 59.489 1.00 32.91 204 HIS A CA 1
ATOM 1550 C C . HIS A 1 204 ? -17.438 -7.223 60.387 1.00 32.91 204 HIS A C 1
ATOM 1552 O O . HIS A 1 204 ? -18.412 -7.915 60.094 1.00 32.91 204 HIS A O 1
ATOM 1558 N N . SER A 1 205 ? -16.672 -7.442 61.457 1.00 32.94 205 SER A N 1
ATOM 1559 C CA . SER A 1 205 ? -17.054 -8.288 62.592 1.00 32.94 205 SER A CA 1
ATOM 1560 C C . SER A 1 205 ? -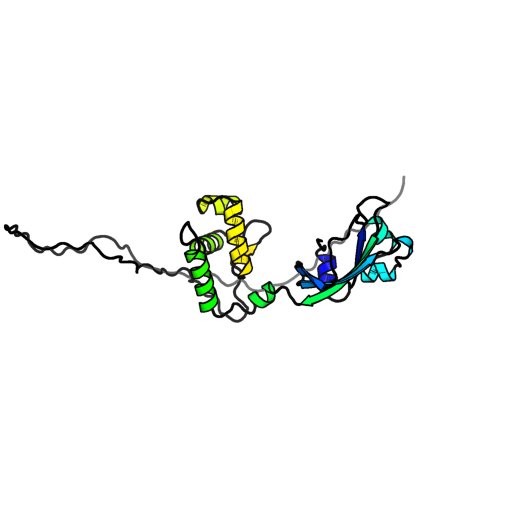17.992 -7.517 63.534 1.00 32.94 205 SER A C 1
ATOM 1562 O O . SER A 1 205 ? -17.921 -6.287 63.573 1.00 32.94 205 SER A O 1
ATOM 1564 N N . PRO A 1 206 ? -18.861 -8.204 64.297 1.00 43.53 206 PRO A N 1
ATOM 1565 C CA . PRO A 1 206 ? -19.920 -7.569 65.069 1.00 43.53 206 PRO A CA 1
ATOM 1566 C C . PRO A 1 206 ? -19.473 -7.277 66.504 1.00 43.53 206 PRO A C 1
ATOM 1568 O O . PRO A 1 206 ? -18.888 -8.146 67.135 1.00 43.53 206 PRO A O 1
ATOM 1571 N N . HIS A 1 207 ? -19.813 -6.103 67.042 1.00 34.00 207 HIS A N 1
ATOM 1572 C CA . HIS A 1 207 ? -20.065 -5.897 68.474 1.00 34.00 207 HIS A CA 1
ATOM 1573 C C . HIS A 1 207 ? -20.824 -4.578 68.706 1.00 34.00 207 HIS A C 1
ATOM 1575 O O . HIS A 1 207 ? -20.404 -3.536 68.214 1.00 34.00 207 HIS A O 1
ATOM 1581 N N . GLY A 1 208 ? -21.885 -4.638 69.521 1.00 30.44 208 GLY A N 1
ATOM 1582 C CA . GLY A 1 208 ? -22.265 -3.541 70.422 1.00 30.44 208 GLY A CA 1
ATOM 1583 C C . GLY A 1 208 ? -23.451 -2.654 70.031 1.00 30.44 208 GLY A C 1
ATOM 1584 O O . GLY A 1 208 ? -23.265 -1.567 69.505 1.00 30.44 208 GLY A O 1
ATOM 1585 N N . ASP A 1 209 ? -24.656 -3.131 70.348 1.00 31.17 209 ASP A N 1
ATOM 1586 C CA . ASP A 1 209 ? -25.752 -2.423 71.037 1.00 31.17 209 ASP A CA 1
ATOM 1587 C C . ASP A 1 209 ? -25.775 -0.872 71.097 1.00 31.17 209 ASP A C 1
ATOM 1589 O O . ASP A 1 209 ? -24.943 -0.256 71.755 1.00 31.17 209 ASP A O 1
ATOM 1593 N N . HIS A 1 210 ? -26.827 -0.235 70.552 1.00 31.31 210 HIS A N 1
ATOM 1594 C CA . HIS A 1 210 ? -27.996 0.225 71.334 1.00 31.31 210 HIS A CA 1
ATOM 1595 C C . HIS A 1 210 ? -28.914 1.236 70.602 1.00 31.31 210 HIS A C 1
ATOM 1597 O O . HIS A 1 210 ? -28.477 2.209 70.000 1.00 31.31 210 HIS A O 1
ATOM 1603 N N . ARG A 1 211 ? -30.220 1.027 70.844 1.00 32.41 211 ARG A N 1
ATOM 1604 C CA . ARG A 1 211 ? -31.356 1.977 70.914 1.00 32.41 211 ARG A CA 1
ATOM 1605 C C . ARG A 1 211 ? -31.899 2.674 69.650 1.00 32.41 211 ARG A C 1
ATOM 1607 O O . ARG A 1 211 ? -31.470 3.738 69.237 1.00 32.41 211 ARG A O 1
ATOM 1614 N N . ALA A 1 212 ? -33.035 2.113 69.223 1.00 31.45 212 ALA A N 1
ATOM 1615 C CA . ALA A 1 212 ? -34.358 2.746 69.127 1.00 31.45 212 ALA A CA 1
ATOM 1616 C C . ALA A 1 212 ? -34.485 4.120 68.435 1.00 31.45 212 ALA A C 1
ATOM 1618 O O . ALA A 1 212 ? -34.402 5.168 69.066 1.00 31.45 212 ALA A O 1
ATOM 1619 N N . GLY A 1 213 ? -34.905 4.073 67.169 1.00 29.00 213 GLY A N 1
ATOM 1620 C CA . GLY A 1 213 ? -35.596 5.153 66.469 1.00 29.00 213 GLY A CA 1
ATOM 1621 C C . GLY A 1 213 ? -36.670 4.550 65.567 1.00 29.00 213 GLY A C 1
ATOM 1622 O O . GLY A 1 213 ? -36.374 4.010 64.507 1.00 29.00 213 GLY A O 1
ATOM 1623 N N . ARG A 1 214 ? -37.918 4.576 66.032 1.00 29.59 214 ARG A N 1
ATOM 1624 C CA . ARG A 1 214 ? -39.113 4.231 65.256 1.00 29.59 214 ARG A CA 1
ATOM 1625 C C . ARG A 1 214 ? -39.340 5.362 64.247 1.00 29.59 214 ARG A C 1
ATOM 1627 O O . ARG A 1 214 ? -39.486 6.497 64.679 1.00 29.59 214 ARG A O 1
ATOM 1634 N N . CYS A 1 215 ? -39.394 5.062 62.952 1.00 26.09 215 CYS A N 1
ATOM 1635 C CA . CYS A 1 215 ? -39.958 5.964 61.948 1.00 26.09 215 CYS A CA 1
ATOM 1636 C C . CYS A 1 215 ? -40.725 5.152 60.909 1.00 26.09 215 CYS A C 1
ATOM 1638 O O . CYS A 1 215 ? -40.270 4.110 60.435 1.00 26.09 215 CYS A O 1
ATOM 1640 N N . GLU A 1 216 ? -41.934 5.626 60.652 1.00 28.92 216 GLU A N 1
ATOM 1641 C CA . GLU A 1 216 ? -42.981 5.005 59.865 1.00 28.92 216 GLU A CA 1
ATOM 1642 C C . GLU A 1 216 ? -42.599 4.743 58.412 1.00 28.92 216 GLU A C 1
ATOM 1644 O O . GLU A 1 216 ? -41.919 5.514 57.736 1.00 28.92 216 GLU A O 1
ATOM 1649 N N . ARG A 1 217 ? -43.152 3.631 57.934 1.00 28.77 217 ARG A N 1
ATOM 1650 C CA . ARG A 1 217 ? -43.334 3.291 56.533 1.00 28.77 217 ARG A CA 1
ATOM 1651 C C . ARG A 1 217 ? -44.268 4.332 55.903 1.00 28.77 217 ARG A C 1
ATOM 1653 O O . ARG A 1 217 ? -45.464 4.312 56.167 1.00 28.77 217 ARG A O 1
ATOM 1660 N N . VAL A 1 218 ? -43.723 5.190 55.045 1.00 33.03 218 VAL A N 1
ATOM 1661 C CA . VAL A 1 218 ? -44.497 5.946 54.054 1.00 33.03 218 VAL A CA 1
ATOM 1662 C C . VAL A 1 218 ? -43.952 5.590 52.679 1.00 33.03 218 VAL A C 1
ATOM 1664 O O . VAL A 1 218 ? -42.847 5.968 52.295 1.00 33.03 218 VAL A O 1
ATOM 1667 N N . GLU A 1 219 ? -44.745 4.807 51.957 1.00 31.50 219 GLU A N 1
ATOM 1668 C CA . GLU A 1 219 ? -44.618 4.602 50.523 1.00 31.50 219 GLU A CA 1
ATOM 1669 C C . GLU A 1 219 ? -44.778 5.949 49.812 1.00 31.50 219 GLU A C 1
ATOM 1671 O O . GLU A 1 219 ? -45.809 6.608 49.924 1.00 31.50 219 GLU A O 1
ATOM 1676 N N . SER A 1 220 ? -43.769 6.364 49.049 1.00 32.25 220 SER A N 1
ATOM 1677 C CA . SER A 1 220 ? -43.968 7.325 47.965 1.00 32.25 220 SER A CA 1
ATOM 1678 C C . SER A 1 220 ? -42.887 7.135 46.912 1.00 32.25 220 SER A C 1
ATOM 1680 O O . SER A 1 220 ? -41.803 7.717 46.942 1.00 32.25 220 SER A O 1
ATOM 1682 N N . ALA A 1 221 ? -43.207 6.258 45.966 1.00 33.25 221 ALA A N 1
ATOM 1683 C CA . ALA A 1 221 ? -42.517 6.111 44.702 1.00 33.25 221 ALA A CA 1
ATOM 1684 C C . ALA A 1 221 ? -42.771 7.353 43.835 1.00 33.25 221 ALA A C 1
ATOM 1686 O O . ALA A 1 221 ? -43.744 7.392 43.088 1.00 33.25 221 ALA A O 1
ATOM 1687 N N . ARG A 1 222 ? -41.908 8.373 43.916 1.00 34.34 222 ARG A N 1
ATOM 1688 C CA . ARG A 1 222 ? -41.816 9.442 42.903 1.00 34.34 222 ARG A CA 1
ATOM 1689 C C . ARG A 1 222 ? -40.393 9.973 42.809 1.00 34.34 222 ARG A C 1
ATOM 1691 O O . ARG A 1 222 ? -39.975 10.814 43.595 1.00 34.34 222 ARG A O 1
ATOM 1698 N N . GLY A 1 223 ? -39.660 9.514 41.800 1.00 27.88 223 GLY A N 1
ATOM 1699 C CA . GLY A 1 223 ? -38.303 9.986 41.571 1.00 27.88 223 GLY A CA 1
ATOM 1700 C C . GLY A 1 223 ? -37.693 9.503 40.268 1.00 27.88 223 GLY A C 1
ATOM 1701 O O . GLY A 1 223 ? -36.689 8.814 40.308 1.00 27.88 223 GLY A O 1
ATOM 1702 N N . ARG A 1 224 ? -38.252 9.984 39.149 1.00 30.41 224 ARG A N 1
ATOM 1703 C CA . ARG A 1 224 ? -37.634 10.038 37.811 1.00 30.41 224 ARG A CA 1
ATOM 1704 C C . ARG A 1 224 ? -37.643 8.734 37.010 1.00 30.41 224 ARG A C 1
ATOM 1706 O O . ARG A 1 224 ? -36.658 8.022 36.979 1.00 30.41 224 ARG A O 1
ATOM 1713 N N . GLU A 1 225 ? -38.670 8.574 36.183 1.00 31.39 225 GLU A N 1
ATOM 1714 C CA . GLU A 1 225 ? -38.419 8.369 34.755 1.00 31.39 225 GLU A CA 1
ATOM 1715 C C . GLU A 1 225 ? -39.605 8.885 33.945 1.00 31.39 225 GLU A C 1
ATOM 1717 O O . GLU A 1 225 ? -40.771 8.599 34.209 1.00 31.39 225 GLU A O 1
ATOM 1722 N N . ARG A 1 226 ? -39.278 9.807 33.043 1.00 32.81 226 ARG A N 1
ATOM 1723 C CA . ARG A 1 226 ? -40.213 10.544 32.208 1.00 32.81 226 ARG A CA 1
ATOM 1724 C C . ARG A 1 226 ? -40.585 9.675 31.008 1.00 32.81 226 ARG A C 1
ATOM 1726 O O . ARG A 1 226 ? -39.697 9.234 30.293 1.00 32.81 226 ARG A O 1
ATOM 1733 N N . VAL A 1 227 ? -41.896 9.498 30.829 1.00 29.98 227 VAL A N 1
ATOM 1734 C CA . VAL A 1 227 ? -42.679 9.784 29.606 1.00 29.98 227 VAL A CA 1
ATOM 1735 C C . VAL A 1 227 ? -42.005 9.321 28.298 1.00 29.98 227 VAL A C 1
ATOM 1737 O O . VAL A 1 227 ? -41.065 9.951 27.830 1.00 29.98 227 VAL A O 1
ATOM 1740 N N . VAL A 1 228 ? -42.375 8.144 27.770 1.00 26.61 228 VAL A N 1
ATOM 1741 C CA . VAL A 1 228 ? -43.472 7.914 26.783 1.00 26.61 228 VAL A CA 1
ATOM 1742 C C . VAL A 1 228 ? -43.166 8.627 25.454 1.00 26.61 228 VAL A C 1
ATOM 1744 O O . VAL A 1 228 ? -43.198 9.845 25.373 1.00 26.61 228 VAL A O 1
ATOM 1747 N N . SER A 1 229 ? -42.666 7.888 24.457 1.00 26.48 229 SER A N 1
ATOM 1748 C CA . SER A 1 229 ? -43.417 7.411 23.274 1.00 26.48 229 SER A CA 1
ATOM 1749 C C . SER A 1 229 ? -44.076 8.521 22.446 1.00 26.48 229 SER A C 1
ATOM 1751 O O . SER A 1 229 ? -44.905 9.259 22.970 1.00 26.48 229 SER A O 1
ATOM 1753 N N . THR A 1 230 ? -43.838 8.524 21.123 1.00 29.02 230 THR A N 1
ATOM 1754 C CA . THR A 1 230 ? -44.869 8.260 20.081 1.00 29.02 230 THR A CA 1
ATOM 1755 C C . THR A 1 230 ? -44.495 8.878 18.715 1.00 29.02 230 THR A C 1
ATOM 1757 O O . THR A 1 230 ? -44.387 10.088 18.594 1.00 29.02 230 THR A O 1
ATOM 1760 N N . LEU A 1 231 ? -44.336 7.980 17.726 1.00 31.14 231 LEU A N 1
ATOM 1761 C CA . LEU A 1 231 ? -44.681 8.001 16.282 1.00 31.14 231 LEU A CA 1
ATOM 1762 C C . LEU A 1 231 ? -44.402 9.237 15.382 1.00 31.14 231 LEU A C 1
ATOM 1764 O O . LEU A 1 231 ? -44.751 10.360 15.707 1.00 31.14 231 LEU A O 1
ATOM 1768 N N . VAL A 1 232 ? -43.954 8.987 14.139 1.00 28.53 232 VAL A N 1
ATOM 1769 C CA . VAL A 1 232 ? -44.775 8.990 12.892 1.00 28.53 232 VAL A CA 1
ATOM 1770 C C . VAL A 1 232 ? -43.879 9.104 11.633 1.00 28.53 232 VAL A C 1
ATOM 1772 O O . VAL A 1 232 ? -43.027 9.972 11.508 1.00 28.53 232 VAL A O 1
ATOM 1775 N N . THR A 1 233 ? -44.140 8.171 10.716 1.00 32.47 233 THR A N 1
ATOM 1776 C CA . THR A 1 233 ? -44.109 8.118 9.236 1.00 32.47 233 THR A CA 1
ATOM 1777 C C . THR A 1 233 ? -43.889 9.402 8.396 1.00 32.47 233 THR A C 1
ATOM 1779 O O . THR A 1 233 ? -44.376 10.466 8.756 1.00 32.47 233 THR A O 1
ATOM 1782 N N . HIS A 1 234 ? -43.345 9.194 7.177 1.00 29.41 234 HIS A N 1
ATOM 1783 C CA . HIS A 1 234 ? -43.335 9.988 5.912 1.00 29.41 234 HIS A CA 1
ATOM 1784 C C . HIS A 1 234 ? -41.904 10.378 5.473 1.00 29.41 234 HIS A C 1
ATOM 1786 O O . HIS A 1 234 ? -41.158 10.948 6.249 1.00 29.41 234 HIS A O 1
ATOM 1792 N N . ALA A 1 235 ? -41.417 10.116 4.256 1.00 27.77 235 ALA A N 1
ATOM 1793 C CA . ALA A 1 235 ? -42.086 9.784 3.005 1.00 27.77 235 ALA A CA 1
ATOM 1794 C C . ALA A 1 235 ? -41.164 8.947 2.094 1.00 27.77 235 ALA A C 1
ATOM 1796 O O . ALA A 1 235 ? -40.017 9.305 1.843 1.00 27.77 235 ALA A O 1
ATOM 1797 N N . SER A 1 236 ? -41.708 7.861 1.547 1.00 30.25 236 SER A N 1
ATOM 1798 C CA . SER A 1 236 ? -41.363 7.405 0.201 1.00 30.25 236 SER A CA 1
ATOM 1799 C C . SER A 1 236 ? -42.431 7.939 -0.744 1.00 30.25 236 SER A C 1
ATOM 1801 O O . SER A 1 236 ? -43.616 7.826 -0.438 1.00 30.25 236 SER A O 1
ATOM 1803 N N . GLY A 1 237 ? -42.012 8.454 -1.899 1.00 24.94 237 GLY A N 1
ATOM 1804 C CA . GLY A 1 237 ? -42.872 8.544 -3.074 1.00 24.94 237 GLY A CA 1
ATOM 1805 C C . GLY A 1 237 ? -42.844 9.884 -3.792 1.00 24.94 237 GLY A C 1
ATOM 1806 O O . GLY A 1 237 ? -43.706 10.715 -3.547 1.00 24.94 237 GLY A O 1
ATOM 1807 N N . VAL A 1 238 ? -41.963 10.018 -4.786 1.00 30.34 238 VAL A N 1
ATOM 1808 C CA . VAL A 1 238 ? -42.366 10.577 -6.085 1.00 30.34 238 VAL A CA 1
ATOM 1809 C C . VAL A 1 238 ? -41.769 9.702 -7.189 1.00 30.34 238 VAL A C 1
ATOM 1811 O O . VAL A 1 238 ? -40.628 9.253 -7.112 1.00 30.34 238 VAL A O 1
ATOM 1814 N N . ARG A 1 239 ? -42.636 9.395 -8.154 1.00 29.03 239 ARG A N 1
ATOM 1815 C CA . ARG A 1 239 ? -42.472 8.502 -9.300 1.00 29.03 239 ARG A CA 1
ATOM 1816 C C . ARG A 1 239 ? -41.630 9.120 -10.421 1.00 29.03 239 ARG A C 1
ATOM 1818 O O . ARG A 1 239 ? -41.404 10.321 -10.471 1.00 29.03 239 ARG A O 1
ATOM 1825 N N . ALA A 1 240 ? -41.269 8.225 -11.335 1.00 30.50 240 ALA A N 1
ATOM 1826 C CA . ALA A 1 240 ? -40.731 8.426 -12.671 1.00 30.50 240 ALA A CA 1
ATOM 1827 C C . ALA A 1 240 ? -41.449 9.479 -13.542 1.00 30.50 240 ALA A C 1
ATOM 1829 O O . ALA A 1 240 ? -42.659 9.674 -13.433 1.00 30.50 240 ALA A O 1
ATOM 1830 N N . GLY A 1 241 ? -40.678 10.036 -14.482 1.00 26.48 241 GLY A N 1
ATOM 1831 C CA . GLY A 1 241 ? -41.109 10.818 -15.646 1.00 26.48 241 GLY A CA 1
ATOM 1832 C C . GLY A 1 241 ? -39.954 11.720 -16.105 1.00 26.48 241 GLY A C 1
ATOM 1833 O O . GLY A 1 241 ? -39.692 12.720 -15.457 1.00 26.48 241 GLY A O 1
ATOM 1834 N N . ASP A 1 242 ? -39.050 11.259 -16.969 1.00 28.50 242 ASP A N 1
ATOM 1835 C CA . ASP A 1 242 ? -39.105 11.294 -18.445 1.00 28.50 242 ASP A CA 1
ATOM 1836 C C . ASP A 1 242 ? -38.323 12.506 -19.005 1.00 28.50 242 ASP A C 1
ATOM 1838 O O . ASP A 1 242 ? -38.599 13.637 -18.621 1.00 28.50 242 ASP A O 1
ATOM 1842 N N . ARG A 1 243 ? -37.399 12.230 -19.949 1.00 28.19 243 ARG A N 1
ATOM 1843 C CA . ARG A 1 243 ? -36.719 13.164 -20.888 1.00 28.19 243 ARG A CA 1
ATOM 1844 C C . ARG A 1 243 ? -35.782 14.224 -20.266 1.00 28.19 243 ARG A C 1
ATOM 1846 O O . ARG A 1 243 ? -36.064 14.817 -19.244 1.00 28.19 243 ARG A O 1
ATOM 1853 N N . THR A 1 244 ? -34.615 14.562 -20.810 1.00 30.84 244 THR A N 1
ATOM 1854 C CA . THR A 1 244 ? -34.133 14.534 -22.196 1.00 30.84 244 THR A CA 1
ATOM 1855 C C . THR A 1 244 ? -32.616 14.713 -22.189 1.00 30.84 244 THR A C 1
ATOM 1857 O O . THR A 1 244 ? -32.070 15.415 -21.338 1.00 30.84 244 THR A O 1
ATOM 1860 N N . ASP A 1 245 ? -31.978 14.128 -23.195 1.00 30.62 245 ASP A N 1
ATOM 1861 C CA . ASP A 1 245 ? -30.646 14.451 -23.686 1.00 30.62 245 ASP A CA 1
ATOM 1862 C C . ASP A 1 245 ? -30.325 15.951 -23.685 1.00 30.62 245 ASP A C 1
ATOM 1864 O O . ASP A 1 245 ? -31.079 16.758 -24.232 1.00 30.62 245 ASP A O 1
ATOM 1868 N N . ARG A 1 246 ? -29.117 16.304 -23.229 1.00 30.75 246 ARG A N 1
ATOM 1869 C CA . ARG A 1 246 ? -28.276 17.215 -24.013 1.00 30.75 246 ARG A CA 1
ATOM 1870 C C . ARG A 1 246 ? -26.802 17.096 -23.650 1.00 30.75 246 ARG A C 1
ATOM 1872 O O . ARG A 1 246 ? -26.303 17.681 -22.695 1.00 30.75 246 ARG A O 1
ATOM 1879 N N . TRP A 1 247 ? -26.116 16.359 -24.510 1.00 27.75 247 TRP A N 1
ATOM 1880 C CA . TRP A 1 247 ? -24.748 16.633 -24.908 1.00 27.75 247 TRP A CA 1
ATOM 1881 C C . TRP A 1 247 ? -24.589 18.107 -25.301 1.00 27.75 247 TRP A C 1
ATOM 1883 O O . TRP A 1 247 ? -25.305 18.590 -26.178 1.00 27.75 247 TRP A O 1
ATOM 1893 N N . VAL A 1 248 ? -23.610 18.795 -24.719 1.00 33.47 248 VAL A N 1
ATOM 1894 C CA . VAL A 1 248 ? -22.932 19.910 -25.388 1.00 33.47 248 VAL A CA 1
ATOM 1895 C C . VAL A 1 248 ? -21.440 19.624 -25.317 1.00 33.47 248 VAL A C 1
ATOM 1897 O O . VAL A 1 248 ? -20.771 19.874 -24.319 1.00 33.47 248 VAL A O 1
ATOM 1900 N N . ALA A 1 249 ? -20.955 19.027 -26.402 1.00 32.62 249 ALA A N 1
ATOM 1901 C CA . ALA A 1 249 ? -19.600 19.232 -26.865 1.00 32.62 249 ALA A CA 1
ATOM 1902 C C . ALA A 1 249 ? -19.495 20.682 -27.351 1.00 32.62 249 ALA A C 1
ATOM 1904 O O . ALA A 1 249 ? -20.355 21.120 -28.114 1.00 32.62 249 ALA A O 1
ATOM 1905 N N . ASP A 1 250 ? -18.445 21.395 -26.958 1.00 31.05 250 ASP A N 1
ATOM 1906 C CA . ASP A 1 250 ? -18.018 22.578 -27.696 1.00 31.05 250 ASP A CA 1
ATOM 1907 C C . ASP A 1 250 ? -16.557 22.392 -28.101 1.00 31.05 250 ASP A C 1
ATOM 1909 O O . ASP A 1 250 ? -15.613 22.608 -27.340 1.00 31.05 250 ASP A O 1
ATOM 1913 N N . ALA A 1 251 ? -16.402 21.864 -29.312 1.00 32.47 251 ALA A N 1
ATOM 1914 C CA . ALA A 1 251 ? -15.169 21.855 -30.064 1.00 32.47 251 ALA A CA 1
ATOM 1915 C C . ALA A 1 251 ? -15.392 22.737 -31.293 1.00 32.47 251 ALA A C 1
ATOM 1917 O O . ALA A 1 251 ? -16.088 22.348 -32.225 1.00 32.47 251 ALA A O 1
ATOM 1918 N N . GLY A 1 252 ? -14.732 23.893 -31.286 1.00 31.73 252 GLY A N 1
ATOM 1919 C CA . GLY A 1 252 ? -14.134 24.510 -32.463 1.00 31.73 252 GLY A CA 1
ATOM 1920 C C . GLY A 1 252 ? -15.070 25.068 -33.536 1.00 31.73 252 GLY A C 1
ATOM 1921 O O . GLY A 1 252 ? -15.659 24.336 -34.328 1.00 31.73 252 GLY A O 1
ATOM 1922 N N . ARG A 1 253 ? -14.975 26.386 -33.732 1.00 37.03 253 ARG A N 1
ATOM 1923 C CA . ARG A 1 253 ? -14.714 26.969 -35.058 1.00 37.03 253 ARG A CA 1
ATOM 1924 C C . ARG A 1 253 ? -14.350 28.448 -34.939 1.00 37.03 253 ARG A C 1
ATOM 1926 O O . ARG A 1 253 ? -15.140 29.253 -34.466 1.00 37.03 253 ARG A O 1
ATOM 1933 N N . GLY A 1 254 ? -13.156 28.797 -35.422 1.00 36.84 254 GLY A N 1
ATOM 1934 C CA . GLY A 1 254 ? -12.867 30.161 -35.867 1.00 36.84 254 GLY A CA 1
ATOM 1935 C C . GLY A 1 254 ? -13.707 30.531 -37.098 1.00 36.84 254 GLY A C 1
ATOM 1936 O O . GLY A 1 254 ? -14.320 29.661 -37.722 1.00 36.84 254 GLY A O 1
ATOM 1937 N N . PRO A 1 255 ? -13.708 31.813 -37.482 1.00 46.88 255 PRO A N 1
ATOM 1938 C CA . PRO A 1 255 ? -13.120 32.190 -38.773 1.00 46.88 255 PRO A CA 1
ATOM 1939 C C . PRO A 1 255 ? -12.311 33.502 -38.681 1.00 46.88 255 PRO A C 1
ATOM 1941 O O . PRO A 1 255 ? -12.605 34.387 -37.892 1.00 46.88 255 PRO A O 1
ATOM 1944 N N . ARG A 1 256 ? -11.132 33.544 -39.312 1.00 39.88 256 ARG A N 1
ATOM 1945 C CA . ARG A 1 256 ? -10.828 34.247 -40.580 1.00 39.88 256 ARG A CA 1
ATOM 1946 C C . ARG A 1 256 ? -11.076 35.768 -40.578 1.00 39.88 256 ARG A C 1
ATOM 1948 O O . ARG A 1 256 ? -12.211 36.203 -40.669 1.00 39.88 256 ARG A O 1
ATOM 1955 N N . ARG A 1 257 ? -9.944 36.483 -40.656 1.00 40.72 257 ARG A N 1
ATOM 1956 C CA . ARG A 1 257 ? -9.613 37.644 -41.511 1.00 40.72 257 ARG A CA 1
ATOM 1957 C C . ARG A 1 257 ? -10.633 38.789 -41.622 1.00 40.72 257 ARG A C 1
ATOM 1959 O O . ARG A 1 257 ? -11.652 38.640 -42.286 1.00 40.72 257 ARG A O 1
ATOM 1966 N N . ALA A 1 258 ? -10.189 39.970 -41.204 1.00 42.91 258 ALA A N 1
ATOM 1967 C CA . ALA A 1 258 ? -9.918 41.084 -42.114 1.00 42.91 258 ALA A CA 1
ATOM 1968 C C . ALA A 1 258 ? -8.568 41.692 -41.713 1.00 42.91 258 ALA A C 1
ATOM 1970 O O . ALA A 1 258 ? -8.297 41.706 -40.491 1.00 42.91 258 ALA A O 1
#

Foldseek 3Di:
DADDQQQLQCQVVVQAFKAKAFDQDDPDDAQDWDQHPFAIKGFHDKDWDDLVPQA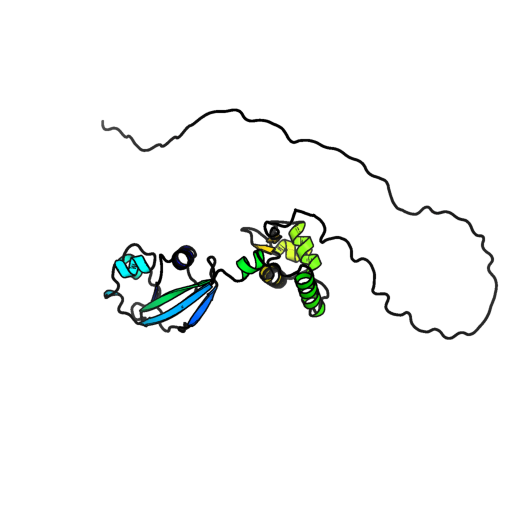CVNQRNRVHRGSVVSVVPYDDDPPTTMIITTMHHPDHHVLVVLLQDPDDVVVVVVVQVVVQVVDPVHRDLVVLLVLQAVDPQAALCVSQVVVVHDSVVSVVSVVVCVVNVQWDDDVGHIHGHDHHPPDDDDDDPPDDPDDDDPDDDDDDDDDDDDDDDDDDDDDDPDDDDDDDDDDDDDDDDDDDDDDDDDDDDDDDDDDDDD

Secondary structure (DSSP, 8-state):
----HHHHHHHHHTS--EEEEE-SS----TT-EEEETTEEEEEEEEEEE-GGG--HHHHHHTT-S-HHHHHHH--S-TTS-EEEEEEEEEES-HHHHHHH----HHHHHHHHHHHHHT-TT---HHHHHHHHHHSTT--HHHHHHHTT--HHHHHHHHHHHHHTTSEEE-SSSEEEPPPPTTS-----S---------PPPPP-------------------S-----------------------------------

Sequence (258 aa):
MILPVAVARGVAEGDVDRVYRRWARSRIVAGSTLRTAAGVVEVVAVEEVDPAAITDDDARAAGEQSADRVRRAFRGAPSDPVFRIRLRFAGTDPRESLREATGDLDDVVATLDRMDRRSRRGPWTRPTLRLVAELPGVRAAELAERAGRDTLAFKRDVRALKELGLTESLETGYRLSPPPRGRAARPSMIADCGACSAGPSPRHSPHGDHRAGRCERVESARGRERVVSTLVTHASGVRAGDRTDRWVADAGRGPRRA